Protein AF-A0AAW1BZR6-F1 (afdb_monomer)

InterPro domains:
  IPR002110 Ankyrin repeat [PF00023] (18-42)
  IPR002110 Ankyrin repeat [PS50088] (15-47)
  IPR002153 Transient receptor potential channel, canonical [PTHR10117] (9-296)
  IPR013555 Transient receptor ion channel domain [PF08344] (50-112)
  IPR013555 Transient receptor ion channel domain [SM01420] (50-112)

Organism: Crotalus adamanteus (NCBI:txid8729)

Mean predicted aligned error: 8.82 Å

Nearest PDB structures (foldseek):
  8wpl-assembly1_B  TM=9.596E-01  e=1.315E-26  Homo sapiens
  7dxf-assembly1_A  TM=9.006E-01  e=1.239E-17  Homo sapiens
  7dxg-assembly1_A  TM=8.731E-01  e=5.653E-17  Homo sapiens
  6uza-assembly1_A  TM=8.666E-01  e=3.370E-16  Homo sapiens
  6uz8-assembly1_A  TM=8.892E-01  e=8.603E-16  Homo sapiens

Foldseek 3Di:
DDPVPPPPPDDPDDPLDDQLLVCLLVLPLVSNLVCVVVVDDQDDDDDPPDPDPVLVVVCVVPVVVSVVSNLSSLSSQLRLSNLVNPPPLSLVSLLVSLLVLCVVLVVDVPCNVSSNVSSVSSLVSNQVVLVPDDDLVVNLCQQQDDDPVPPPDDDDPSPSVSLVVCVVSVSPNNCVHPSNVVNVVCQQCVPPVCPVVDDPVVVVVVLVVLLVCLVVLVVCLVVPCPDPSNVVCVHNNSVVSSVVSVVVVLVVLVVVVVVVVVVDDPPDDPDDDDPSRVVNVVVVVVVVVVVVVVVVVVVVVD

Solvent-accessible surface area (backbone atoms only — not comparable to full-atom values): 17322 Å² total; per-residue (Å²): 130,77,86,84,73,81,80,80,78,86,65,95,62,64,92,77,66,45,74,65,39,53,32,21,64,69,49,40,50,70,61,41,50,58,43,46,74,71,71,57,76,84,76,82,76,77,64,93,85,50,83,47,72,69,53,47,54,43,38,72,75,37,48,66,60,47,52,51,44,48,50,50,45,50,50,17,63,47,14,63,46,47,34,68,73,72,43,94,53,46,56,59,52,26,41,53,49,23,41,50,29,51,54,45,26,71,72,43,65,91,52,21,69,62,27,45,50,45,17,48,48,16,46,50,46,42,30,56,60,59,64,70,54,86,46,75,66,58,46,49,49,58,30,41,43,70,68,84,86,67,78,83,72,73,98,63,80,85,69,33,48,38,49,55,50,36,57,74,52,64,39,59,66,45,58,66,30,69,71,52,44,52,53,49,50,46,68,45,44,70,87,45,85,60,57,89,77,51,56,69,67,62,52,52,52,50,51,51,54,52,29,71,45,30,66,60,49,51,51,44,31,74,77,39,51,88,38,75,64,18,53,51,49,70,37,61,54,49,38,49,43,33,54,52,34,54,50,51,51,51,54,50,48,51,54,51,40,56,62,48,55,77,72,47,75,86,86,55,84,83,68,79,81,49,75,56,53,61,65,45,46,61,57,53,54,50,49,52,54,51,51,52,52,50,52,50,50,51,65,75,74,107

Sequence (302 aa):
VPPTLLNTQFSEFTPDITPIILAAHTNNYEIIKLLVQKGVSVPRPHEVRCNCVECVSSSEVDSLRHSRSRLNIYKALASPSLIALSSEDPFLTAFQLSWELQELSKVENEFKSEYEELSYQCKQFAKDLLDQTRSSRELEIILNYRDDNNLIEDQSGNDLAKLKLAIKYHQKEFVAQPNCQQLLASRWYDEFPGWRRRHWAVKMLTCIIVGFLFPVFSVCYLIAPKSPLGLFIRKPFIKFICHTASYLTFLFLLLLASQHIDRSDLNMQGPPPTIVEWMILPWILGKCISTVKQIYLIYVFL

Radius of gyration: 29.08 Å; Cα contacts (8 Å, |Δi|>4): 222; chains: 1; bounding box: 75×50×92 Å

pLDDT: mean 86.79, std 12.56, range [41.28, 97.88]

Structure (mmCIF, N/CA/C/O backbone):
data_AF-A0AAW1BZR6-F1
#
_entry.id   AF-A0AAW1BZR6-F1
#
loop_
_atom_site.group_PDB
_atom_site.id
_atom_site.type_symbol
_atom_site.label_atom_id
_atom_site.label_alt_id
_atom_site.label_comp_id
_atom_site.label_asym_id
_atom_site.label_entity_id
_atom_site.label_seq_id
_atom_site.pdbx_PDB_ins_code
_atom_site.Cartn_x
_atom_site.Cartn_y
_atom_site.Cartn_z
_atom_site.occupancy
_atom_site.B_iso_or_equiv
_atom_site.auth_seq_id
_atom_site.auth_comp_id
_atom_site.auth_asym_id
_atom_site.auth_atom_id
_atom_site.pdbx_PDB_model_num
ATOM 1 N N . VAL A 1 1 ? -23.223 2.660 59.505 1.00 44.06 1 VAL A N 1
ATOM 2 C CA . VAL A 1 1 ? -23.788 1.959 58.327 1.00 44.06 1 VAL A CA 1
ATOM 3 C C . VAL A 1 1 ? -23.600 0.467 58.557 1.00 44.06 1 VAL A C 1
ATOM 5 O O . VAL A 1 1 ? -22.489 0.108 58.936 1.00 44.06 1 VAL A O 1
ATOM 8 N N . PRO A 1 2 ? -24.638 -0.384 58.460 1.00 41.28 2 PRO A N 1
ATOM 9 C CA . PRO A 1 2 ? -24.487 -1.813 58.724 1.00 41.28 2 PRO A CA 1
ATOM 10 C C . PRO A 1 2 ? -23.560 -2.458 57.675 1.00 41.28 2 PRO A C 1
ATOM 12 O O . PRO A 1 2 ? -23.585 -2.039 56.516 1.00 41.28 2 PRO A O 1
ATOM 15 N N . PRO A 1 3 ? -22.775 -3.487 58.037 1.00 47.91 3 PRO A N 1
ATOM 16 C CA . PRO A 1 3 ? -21.753 -4.084 57.172 1.00 47.91 3 PRO A CA 1
ATOM 17 C C . PRO A 1 3 ? -22.315 -5.004 56.069 1.00 47.91 3 PRO A C 1
ATOM 19 O O . PRO A 1 3 ? -21.560 -5.679 55.380 1.00 47.91 3 PRO A O 1
ATOM 22 N N . THR A 1 4 ? -23.634 -5.031 55.868 1.00 45.69 4 THR A N 1
ATOM 23 C CA . THR A 1 4 ? -24.324 -5.917 54.916 1.00 45.69 4 THR A CA 1
ATOM 24 C C . THR A 1 4 ? -24.539 -5.316 53.521 1.00 45.69 4 THR A C 1
ATOM 26 O O . THR A 1 4 ? -25.059 -6.005 52.652 1.00 45.69 4 THR A O 1
ATOM 29 N N . LEU A 1 5 ? -24.111 -4.070 53.270 1.00 48.12 5 LEU A N 1
ATOM 30 C CA . LEU A 1 5 ? -24.197 -3.412 51.950 1.00 48.12 5 LEU A CA 1
ATOM 31 C C . LEU A 1 5 ? -22.849 -3.283 51.214 1.00 48.12 5 LEU A C 1
ATOM 33 O O . LEU A 1 5 ? -22.796 -2.725 50.124 1.00 48.12 5 LEU A O 1
ATOM 37 N N . LEU A 1 6 ? -21.757 -3.804 51.780 1.00 46.34 6 LEU A N 1
ATOM 38 C CA . LEU A 1 6 ? -20.413 -3.712 51.189 1.00 46.34 6 LEU A CA 1
ATOM 39 C C . LEU A 1 6 ? -20.096 -4.812 50.158 1.00 46.34 6 LEU A C 1
ATOM 41 O O . LEU A 1 6 ? -19.014 -4.798 49.588 1.00 46.34 6 LEU A O 1
ATOM 45 N N . ASN A 1 7 ? -21.025 -5.738 49.886 1.00 46.88 7 ASN A N 1
ATOM 46 C CA . ASN A 1 7 ? -20.781 -6.922 49.046 1.00 46.88 7 ASN A CA 1
ATOM 47 C C . ASN A 1 7 ? -21.535 -6.950 47.701 1.00 46.88 7 ASN A C 1
ATOM 49 O O . ASN A 1 7 ? -21.624 -8.001 47.077 1.00 46.88 7 ASN A O 1
ATOM 53 N N . THR A 1 8 ? -22.074 -5.825 47.220 1.00 51.38 8 THR A N 1
ATOM 54 C CA . THR A 1 8 ? -22.949 -5.805 46.022 1.00 51.38 8 THR A CA 1
ATOM 55 C C . THR A 1 8 ? -22.451 -4.968 44.840 1.00 51.38 8 THR A C 1
ATOM 57 O O . THR A 1 8 ? -23.212 -4.752 43.903 1.00 51.38 8 THR A O 1
ATOM 60 N N . GLN A 1 9 ? -21.198 -4.500 44.833 1.00 60.16 9 GLN A N 1
ATOM 61 C CA . GLN A 1 9 ? -20.641 -3.734 43.699 1.00 60.16 9 GLN A CA 1
ATOM 62 C C . GLN A 1 9 ? -19.230 -4.179 43.281 1.00 60.16 9 GLN A C 1
ATOM 64 O O . GLN A 1 9 ? -18.437 -3.378 42.797 1.00 60.16 9 GLN A O 1
ATOM 69 N N . PHE A 1 10 ? -18.904 -5.463 43.434 1.00 60.66 10 PHE A N 1
ATOM 70 C CA . PHE A 1 10 ? -17.704 -6.028 42.815 1.00 60.66 10 PHE A CA 1
ATOM 71 C C . PHE A 1 10 ? -18.067 -6.555 41.425 1.00 60.66 10 PHE A C 1
ATOM 73 O O . PHE A 1 10 ? -18.523 -7.684 41.275 1.00 60.66 10 PHE A O 1
ATOM 80 N N . SER A 1 11 ? -17.918 -5.699 40.414 1.00 76.06 11 SER A N 1
ATOM 81 C CA . SER A 1 11 ? -17.898 -6.129 39.014 1.00 76.06 11 SER A CA 1
ATOM 82 C C . SER A 1 11 ? -16.487 -6.593 38.666 1.00 76.06 11 SER A C 1
ATOM 84 O O . SER A 1 11 ? -15.521 -5.896 38.969 1.00 76.06 11 SER A O 1
ATOM 86 N N . GLU A 1 12 ? -16.367 -7.752 38.019 1.00 83.00 12 GLU A N 1
ATOM 87 C CA . GLU A 1 12 ? -15.091 -8.239 37.474 1.00 83.00 12 GLU A CA 1
ATOM 88 C C . GLU A 1 12 ? -14.619 -7.377 36.289 1.00 83.00 12 GLU A C 1
ATOM 90 O O . GLU A 1 12 ? -13.422 -7.230 36.051 1.00 83.00 12 GLU A O 1
ATOM 95 N N . PHE A 1 13 ? -15.561 -6.746 35.579 1.00 84.06 13 PHE A N 1
ATOM 96 C CA . PHE A 1 13 ? -15.287 -5.846 34.461 1.00 84.06 13 PHE A CA 1
ATOM 97 C C . PHE A 1 13 ? -15.272 -4.384 34.892 1.00 84.06 13 PHE A C 1
ATOM 99 O O . PHE A 1 13 ? -16.033 -3.965 35.773 1.00 84.06 13 PHE A O 1
ATOM 106 N N . THR A 1 14 ? -14.441 -3.592 34.216 1.00 84.19 14 THR A N 1
ATOM 107 C CA . THR A 1 14 ? -14.420 -2.143 34.395 1.00 84.19 14 THR A CA 1
ATOM 108 C C . THR A 1 14 ? -15.741 -1.526 33.909 1.00 84.19 14 THR A C 1
ATOM 110 O O . THR A 1 14 ? -16.364 -2.038 32.975 1.00 84.19 14 THR A O 1
ATOM 113 N N . PRO A 1 15 ? -16.213 -0.437 34.540 1.00 83.38 15 PRO A N 1
ATOM 114 C CA . PRO A 1 15 ? -17.552 0.107 34.289 1.00 83.38 15 PRO A CA 1
ATOM 115 C C . PRO A 1 15 ? -17.743 0.709 32.884 1.00 83.38 15 PRO A C 1
ATOM 117 O O . PRO A 1 15 ? -18.871 0.987 32.493 1.00 83.38 15 PRO A O 1
ATOM 120 N N . ASP A 1 16 ? -16.662 0.928 32.135 1.00 84.06 16 ASP A N 1
ATOM 121 C CA . ASP A 1 16 ? -16.649 1.400 30.744 1.00 84.06 16 ASP A CA 1
ATOM 122 C C . ASP A 1 16 ? -16.922 0.289 29.710 1.00 84.06 16 ASP A C 1
ATOM 124 O O . ASP A 1 16 ? -17.258 0.582 28.560 1.00 84.06 16 ASP A O 1
ATOM 128 N N . ILE A 1 17 ? -16.812 -0.988 30.095 1.00 90.44 17 ILE A N 1
ATOM 129 C CA . ILE A 1 17 ? -17.006 -2.112 29.174 1.00 90.44 17 ILE A CA 1
ATOM 130 C C . ILE A 1 17 ? -18.502 -2.375 28.981 1.00 90.44 17 ILE A C 1
ATOM 132 O O . ILE A 1 17 ? -19.197 -2.893 29.854 1.00 90.44 17 ILE A O 1
ATOM 136 N N . THR A 1 18 ? -18.996 -2.067 27.783 1.00 92.44 18 THR A N 1
ATOM 137 C CA . THR A 1 18 ? -20.351 -2.435 27.353 1.00 92.44 18 THR A CA 1
ATOM 138 C C . THR A 1 18 ? -20.393 -3.868 26.795 1.00 92.44 18 THR A C 1
ATOM 140 O O . THR A 1 18 ? -19.361 -4.395 26.365 1.00 92.44 18 THR A O 1
ATOM 143 N N . PRO A 1 19 ? -21.575 -4.516 26.719 1.00 93.25 19 PRO A N 1
ATOM 144 C CA . PRO A 1 19 ? -21.690 -5.883 26.199 1.00 93.25 19 PRO A CA 1
ATOM 145 C C . PRO A 1 19 ? -21.132 -6.063 24.780 1.00 93.25 19 PRO A C 1
ATOM 147 O O . PRO A 1 19 ? -20.528 -7.092 24.482 1.00 93.25 19 PRO A O 1
ATOM 150 N N . ILE A 1 20 ? -21.291 -5.057 23.910 1.00 94.69 20 ILE A N 1
ATOM 151 C CA . ILE A 1 20 ? -20.746 -5.090 22.545 1.00 94.69 20 ILE A CA 1
ATOM 152 C C . ILE A 1 20 ? -19.217 -4.972 22.530 1.00 94.69 20 ILE A C 1
ATOM 154 O O . ILE A 1 20 ? -18.571 -5.662 21.745 1.00 94.69 20 ILE A O 1
ATOM 158 N N . ILE A 1 21 ? -18.634 -4.162 23.424 1.00 95.19 21 ILE A N 1
ATOM 159 C CA . ILE A 1 21 ? -17.177 -4.023 23.564 1.00 95.19 21 ILE A CA 1
ATOM 160 C C . ILE A 1 21 ? -16.580 -5.362 23.998 1.00 95.19 21 ILE A C 1
ATOM 162 O O . ILE A 1 21 ? -15.643 -5.847 23.367 1.00 95.19 21 ILE A O 1
ATOM 166 N N . LEU A 1 22 ? -17.169 -6.003 25.011 1.00 94.94 22 LEU A N 1
ATOM 167 C CA . LEU A 1 22 ? -16.691 -7.298 25.493 1.00 94.94 22 LEU A CA 1
ATOM 168 C C . LEU A 1 22 ? -16.831 -8.395 24.426 1.00 94.94 22 LEU A C 1
ATOM 170 O O . LEU A 1 22 ? -15.895 -9.162 24.196 1.00 94.94 22 LEU A O 1
ATOM 174 N N . ALA A 1 23 ? -17.965 -8.442 23.720 1.00 95.44 23 ALA A N 1
ATOM 175 C CA . ALA A 1 23 ? -18.161 -9.376 22.612 1.00 95.44 23 ALA A CA 1
ATOM 176 C C . ALA A 1 23 ? -1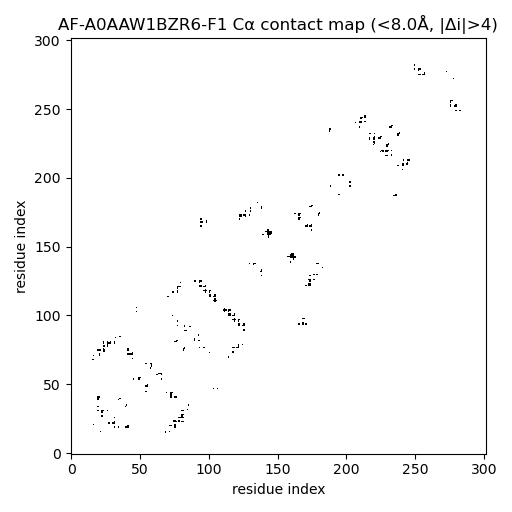7.105 -9.179 21.509 1.00 95.44 23 ALA A C 1
ATOM 178 O O . ALA A 1 23 ? -16.517 -10.153 21.030 1.00 95.44 23 ALA A O 1
ATOM 179 N N . ALA A 1 24 ? -16.806 -7.925 21.160 1.00 95.75 24 ALA A N 1
ATOM 180 C CA . ALA A 1 24 ? -15.774 -7.582 20.189 1.00 95.75 24 ALA A CA 1
ATOM 181 C C . ALA A 1 24 ? -14.363 -7.969 20.663 1.00 95.75 24 ALA A C 1
ATOM 183 O O . ALA A 1 24 ? -13.593 -8.499 19.861 1.00 95.75 24 ALA A O 1
ATOM 184 N N . HIS A 1 25 ? -14.042 -7.798 21.953 1.00 95.81 25 HIS A N 1
ATOM 185 C CA . HIS A 1 25 ? -12.764 -8.238 22.537 1.00 95.81 25 HIS A CA 1
ATOM 186 C C . HIS A 1 25 ? -12.562 -9.751 22.418 1.00 95.81 25 HIS A C 1
ATOM 188 O O . H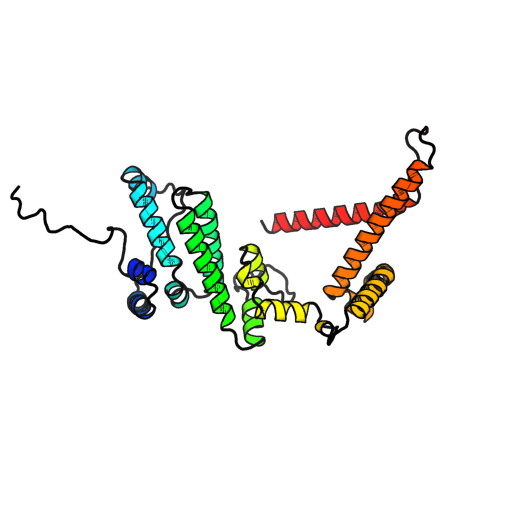IS A 1 25 ? -11.447 -10.193 22.156 1.00 95.81 25 HIS A O 1
ATOM 194 N N . THR A 1 26 ? -13.631 -10.541 22.564 1.00 95.38 26 THR A N 1
ATOM 195 C CA . THR A 1 26 ? -13.585 -12.001 22.343 1.00 95.38 26 THR A CA 1
ATOM 196 C C . THR A 1 26 ? -13.589 -12.402 20.864 1.00 95.38 26 THR A C 1
ATOM 198 O O . THR A 1 26 ? -13.418 -13.579 20.556 1.00 95.38 26 THR A O 1
ATOM 201 N N . ASN A 1 27 ? -13.792 -11.443 19.950 1.00 95.88 27 ASN A N 1
ATOM 202 C CA . ASN A 1 27 ? -13.896 -11.649 18.504 1.00 95.88 27 ASN A CA 1
ATOM 203 C C . ASN A 1 27 ? -14.892 -12.766 18.114 1.00 95.88 27 ASN A C 1
ATOM 205 O O . ASN A 1 27 ? -14.659 -13.518 17.169 1.00 95.88 27 ASN A O 1
ATOM 209 N N . ASN A 1 28 ? -16.006 -12.892 18.849 1.00 95.81 28 ASN A N 1
ATOM 210 C CA . ASN A 1 28 ? -17.029 -13.901 18.577 1.00 95.81 28 ASN A CA 1
ATOM 211 C C . ASN A 1 28 ? -18.104 -13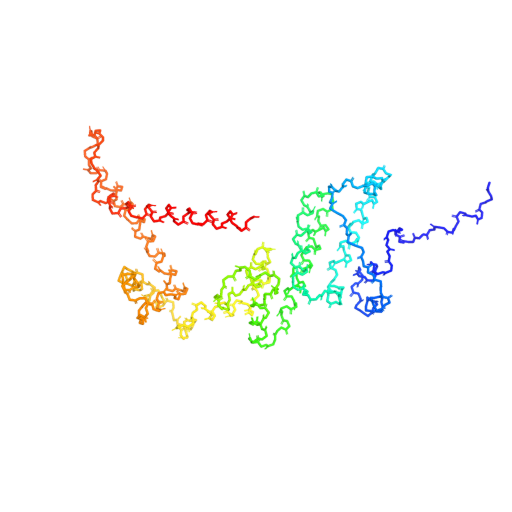.354 17.625 1.00 95.81 28 ASN A C 1
ATOM 213 O O . ASN A 1 28 ? -18.975 -12.575 18.020 1.00 95.81 28 ASN A O 1
ATOM 217 N N . TYR A 1 29 ? -18.058 -13.808 16.374 1.00 94.94 29 TYR A N 1
ATOM 218 C CA . TYR A 1 29 ? -18.951 -13.365 15.305 1.00 94.94 29 TYR A CA 1
ATOM 219 C C . TYR A 1 29 ? -20.446 -13.508 15.636 1.00 94.94 29 TYR A C 1
ATOM 221 O O . TYR A 1 29 ? -21.221 -12.595 15.356 1.00 94.94 29 TYR A O 1
ATOM 229 N N . GLU A 1 30 ? -20.871 -14.618 16.246 1.00 96.25 30 GLU A N 1
ATOM 230 C CA . GLU A 1 30 ? -22.295 -14.884 16.499 1.00 96.25 30 GLU A CA 1
ATOM 231 C C . GLU A 1 30 ? -22.879 -13.920 17.535 1.00 96.25 30 GLU A C 1
ATOM 233 O O . GLU A 1 30 ? -23.953 -13.350 17.328 1.00 96.25 30 GLU A O 1
ATOM 238 N N . ILE A 1 31 ? -22.138 -13.683 18.620 1.00 96.00 31 ILE A N 1
ATOM 239 C CA . ILE A 1 31 ? -22.553 -12.767 19.689 1.00 96.00 31 ILE A CA 1
ATOM 240 C C . ILE A 1 31 ? -22.601 -11.333 19.157 1.00 96.00 31 ILE A C 1
ATOM 242 O O . ILE A 1 31 ? -23.588 -10.626 19.372 1.00 96.00 31 ILE A O 1
ATOM 246 N N . ILE A 1 32 ? -21.566 -10.914 18.422 1.00 95.38 32 ILE A N 1
ATOM 247 C CA . ILE A 1 32 ? -21.510 -9.576 17.823 1.00 95.38 32 ILE A CA 1
ATOM 248 C C . ILE A 1 32 ? -22.693 -9.384 16.870 1.00 95.38 32 ILE A C 1
ATOM 250 O O . ILE A 1 32 ? -23.394 -8.379 16.962 1.00 95.38 32 ILE A O 1
ATOM 254 N N . LYS A 1 33 ? -22.982 -10.369 16.011 1.00 95.19 33 LYS A N 1
ATOM 255 C CA . LYS A 1 33 ? -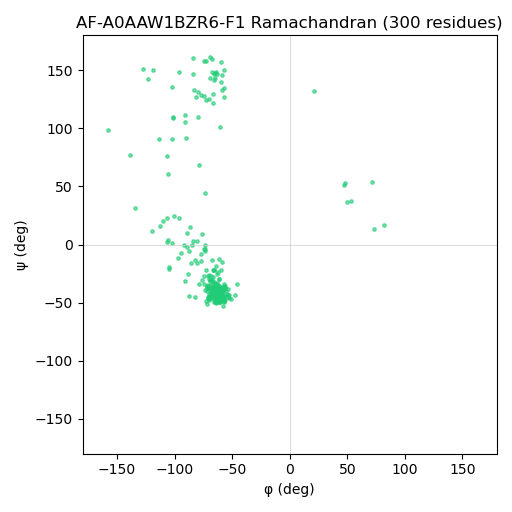24.113 -10.315 15.078 1.00 95.19 33 LYS A CA 1
ATOM 256 C C . LYS A 1 33 ? -25.450 -10.140 15.799 1.00 95.19 33 LYS A C 1
ATOM 258 O O . LYS A 1 33 ? -26.246 -9.300 15.383 1.00 95.19 33 LYS A O 1
ATOM 263 N N . LEU A 1 34 ? -25.690 -10.885 16.881 1.00 95.88 34 LEU A N 1
ATOM 264 C CA . LEU A 1 34 ? -26.914 -10.756 17.679 1.00 95.88 34 LEU A CA 1
ATOM 265 C C . LEU A 1 34 ? -27.059 -9.355 18.289 1.00 95.88 34 LEU A C 1
ATOM 267 O O . LEU A 1 34 ? -28.146 -8.780 18.250 1.00 95.88 34 LEU A O 1
ATOM 271 N N . LEU A 1 35 ? -25.974 -8.791 18.826 1.00 95.00 35 LEU A N 1
ATOM 272 C CA . LEU A 1 35 ? -25.983 -7.461 19.443 1.00 95.00 35 LEU A CA 1
ATOM 273 C C . LEU A 1 35 ? -26.158 -6.338 18.411 1.00 95.00 35 LEU A C 1
ATOM 275 O O . LEU A 1 35 ? -26.963 -5.430 18.624 1.00 95.00 35 LEU A O 1
ATOM 279 N N . VAL A 1 36 ? -25.472 -6.426 17.269 1.00 93.25 36 VAL A N 1
ATOM 280 C CA . VAL A 1 36 ? -25.592 -5.452 16.172 1.00 93.25 36 VAL A CA 1
ATOM 281 C C . VAL A 1 36 ? -27.010 -5.461 15.589 1.00 93.25 36 VAL A C 1
ATOM 283 O O . VAL A 1 36 ? -27.584 -4.402 15.353 1.00 93.25 36 VAL A O 1
ATOM 286 N N . GLN A 1 37 ? -27.644 -6.633 15.454 1.00 93.25 37 GLN A N 1
ATOM 287 C CA . GLN A 1 37 ? -29.047 -6.744 15.020 1.00 93.25 37 GLN A CA 1
ATOM 288 C C . GLN A 1 37 ? -30.046 -6.084 15.983 1.00 93.25 37 GLN A C 1
ATOM 290 O O . GLN A 1 37 ? -31.147 -5.720 15.571 1.00 93.25 37 GLN A O 1
ATOM 295 N N . LYS A 1 38 ? -29.684 -5.921 17.260 1.00 93.75 38 LYS A N 1
ATOM 296 C CA . LYS A 1 38 ? -30.481 -5.179 18.248 1.00 93.75 38 LYS A CA 1
ATOM 297 C C . LYS A 1 38 ? -30.241 -3.665 18.202 1.00 93.75 38 LYS A C 1
ATOM 299 O O . LYS A 1 38 ? -30.829 -2.951 19.007 1.00 93.75 38 LYS A O 1
ATOM 304 N N . GLY A 1 39 ? -29.417 -3.178 17.272 1.00 90.56 39 GLY A N 1
ATOM 305 C CA . GLY A 1 39 ? -29.116 -1.756 17.097 1.00 90.56 39 GLY A CA 1
ATOM 306 C C . GLY A 1 39 ? -28.048 -1.222 18.052 1.00 90.56 39 GLY A C 1
ATOM 307 O O . GLY A 1 39 ? -27.946 -0.012 18.226 1.00 90.56 39 GLY A O 1
ATOM 308 N N . VAL A 1 40 ? -27.265 -2.098 18.692 1.00 91.75 40 VAL A N 1
ATOM 309 C CA . VAL A 1 40 ? -26.171 -1.675 19.576 1.00 91.75 40 VAL A CA 1
ATOM 310 C C . VAL A 1 40 ? -24.941 -1.327 18.738 1.00 91.75 40 VAL A C 1
ATOM 312 O O . VAL A 1 40 ? -24.472 -2.147 17.949 1.00 91.75 40 VAL A O 1
ATOM 315 N N . SER A 1 41 ? -24.388 -0.133 18.945 1.00 88.31 41 SER A N 1
ATOM 316 C CA . SER A 1 41 ? -23.170 0.350 18.288 1.00 88.31 41 SER A CA 1
ATOM 317 C C . SER A 1 41 ? -22.067 0.656 19.299 1.00 88.31 41 SER A C 1
ATOM 319 O O . SER A 1 41 ? -22.342 1.065 20.426 1.00 88.31 41 SER A O 1
ATOM 321 N N . VAL A 1 42 ? -20.810 0.510 18.879 1.00 90.69 42 VAL A N 1
ATOM 322 C CA . VAL A 1 42 ? -19.653 0.969 19.661 1.00 90.69 42 VAL A CA 1
ATOM 323 C C . VAL A 1 42 ? -19.498 2.486 19.463 1.00 90.69 42 VAL A C 1
ATOM 325 O O . VAL A 1 42 ? -19.535 2.939 18.316 1.00 90.69 42 VAL A O 1
ATOM 328 N N . PRO A 1 43 ? -19.346 3.287 20.535 1.00 89.25 43 PRO A N 1
ATOM 329 C CA . PRO A 1 43 ? -19.111 4.722 20.402 1.00 89.25 43 PRO A CA 1
ATOM 330 C C . PRO A 1 43 ? -17.767 4.985 19.716 1.00 89.25 43 PRO A C 1
ATOM 332 O O . PRO A 1 43 ? -16.793 4.271 19.957 1.00 89.25 43 PRO A O 1
ATOM 335 N N . ARG A 1 44 ? -17.691 6.023 18.875 1.00 88.31 44 ARG A N 1
ATOM 336 C CA . ARG A 1 44 ? -16.402 6.465 18.332 1.00 88.31 44 ARG A CA 1
ATOM 337 C C . ARG A 1 44 ? -15.645 7.259 19.401 1.00 88.31 44 ARG A C 1
ATOM 339 O O . ARG A 1 44 ? -16.228 8.185 19.966 1.00 88.31 44 ARG A O 1
ATOM 346 N N . PRO A 1 45 ? -14.381 6.916 19.688 1.00 89.69 45 PRO A N 1
ATOM 347 C CA . PRO A 1 45 ? -13.583 7.659 20.649 1.00 89.69 45 PRO A CA 1
ATOM 348 C C . PRO A 1 45 ? -13.277 9.061 20.110 1.00 89.69 45 PRO A C 1
ATOM 350 O O . PRO A 1 45 ? -13.145 9.265 18.905 1.00 89.69 45 PRO A O 1
ATOM 353 N N . HIS A 1 46 ? -13.165 10.034 21.010 1.00 88.19 46 HIS A N 1
ATOM 354 C CA . HIS A 1 46 ? -12.673 11.363 20.655 1.00 88.19 46 HIS A CA 1
ATOM 355 C C . HIS A 1 46 ? -11.152 11.340 20.446 1.00 88.19 46 HIS A C 1
ATOM 357 O O . HIS A 1 46 ? -10.445 10.482 20.987 1.00 88.19 46 HIS A O 1
ATOM 363 N N . GLU A 1 47 ? -10.640 12.324 19.703 1.00 84.69 47 GLU A N 1
ATOM 364 C CA . GLU A 1 47 ? -9.201 12.543 19.553 1.00 84.69 47 GLU A CA 1
ATOM 365 C C . GLU A 1 47 ? -8.520 12.743 20.916 1.00 84.69 47 GLU A C 1
ATOM 367 O O . GLU A 1 47 ? -9.101 13.308 21.843 1.00 84.69 47 GLU A O 1
ATOM 372 N N . VAL A 1 48 ? -7.247 12.349 21.034 1.00 82.62 48 VAL A N 1
ATOM 373 C CA . VAL A 1 48 ? -6.487 12.470 22.296 1.00 82.62 48 VAL A CA 1
ATOM 374 C C . VAL A 1 48 ? -6.438 13.900 22.819 1.00 82.62 48 VAL A C 1
ATOM 376 O O . VAL A 1 48 ? -6.447 14.119 24.025 1.00 82.62 48 VAL A O 1
ATOM 379 N N . ARG A 1 49 ? -6.393 14.879 21.911 1.00 83.69 49 ARG A N 1
ATOM 380 C CA . ARG A 1 49 ? -6.300 16.311 22.228 1.00 83.69 49 ARG A CA 1
ATOM 381 C C . ARG A 1 49 ? -7.667 17.006 22.225 1.00 83.69 49 ARG A C 1
ATOM 383 O O . ARG A 1 49 ? -7.742 18.213 22.008 1.00 83.69 49 ARG A O 1
ATOM 390 N N . CYS A 1 50 ? -8.750 16.253 22.410 1.00 88.56 50 CYS A N 1
ATOM 391 C CA . CYS A 1 50 ? -10.091 16.815 22.459 1.00 88.56 50 CYS A CA 1
ATOM 392 C C . CYS A 1 50 ? -10.296 17.641 23.739 1.00 88.56 50 CYS A C 1
ATOM 394 O O . CYS A 1 50 ? -10.157 17.132 24.848 1.00 88.56 50 CYS A O 1
ATOM 396 N N . ASN A 1 51 ? -10.705 18.901 23.575 1.00 88.50 51 ASN A N 1
ATOM 397 C CA . ASN A 1 51 ? -10.962 19.837 24.676 1.00 88.50 51 ASN A CA 1
ATOM 398 C C . ASN A 1 51 ? -12.461 19.976 25.006 1.00 88.50 51 ASN A C 1
ATOM 400 O O . ASN A 1 51 ? -12.896 21.022 25.488 1.00 88.50 51 ASN A O 1
ATOM 404 N N . CYS A 1 52 ? -13.287 18.971 24.695 1.00 91.62 52 CYS A N 1
ATOM 405 C CA . CYS A 1 52 ? -14.707 19.026 25.042 1.00 91.62 52 CYS A CA 1
ATOM 406 C C . CYS A 1 52 ? -14.919 18.839 26.554 1.00 91.62 52 CYS A C 1
ATOM 408 O O . CYS A 1 52 ? -14.091 18.249 27.249 1.00 91.62 52 CYS A O 1
ATOM 410 N N . VAL A 1 53 ? -16.063 19.312 27.059 1.00 91.38 53 VAL A N 1
ATOM 411 C CA . VAL A 1 53 ? -16.385 19.286 28.497 1.00 91.38 53 VAL A CA 1
ATOM 412 C C . VAL A 1 53 ? -16.339 17.863 29.069 1.00 91.38 53 VAL A C 1
ATOM 414 O O . VAL A 1 53 ? -15.849 17.666 30.177 1.00 91.38 53 VAL A O 1
ATOM 417 N N . GLU A 1 54 ? -16.788 16.860 28.314 1.00 87.12 54 GLU A N 1
ATOM 418 C CA . GLU A 1 54 ? -16.792 15.454 28.743 1.00 87.12 54 GLU A CA 1
ATOM 419 C C . GLU A 1 54 ? -15.376 14.855 28.842 1.00 87.12 54 GLU A C 1
ATOM 421 O O . GLU A 1 54 ? -15.047 14.196 29.829 1.00 87.12 54 GLU A O 1
ATOM 426 N N . CYS A 1 55 ? -14.500 15.120 27.866 1.00 88.00 55 CYS A N 1
ATOM 427 C CA . CYS A 1 55 ? -13.115 14.636 27.884 1.00 88.00 55 CYS A CA 1
ATOM 428 C C . CYS A 1 55 ? -12.290 15.304 28.987 1.00 88.00 55 CYS A C 1
ATOM 430 O O . CYS A 1 55 ? -11.572 14.618 29.712 1.00 88.00 55 CYS A O 1
ATOM 432 N N . VAL A 1 56 ? -12.427 16.624 29.151 1.00 89.81 56 VAL A N 1
ATOM 433 C CA . VAL A 1 56 ? -11.694 17.370 30.185 1.00 89.81 56 VAL A CA 1
ATOM 434 C C . VAL A 1 56 ? -12.149 16.930 31.575 1.00 89.81 56 VAL A C 1
ATOM 436 O O . VAL A 1 56 ? -11.318 16.544 32.390 1.00 89.81 56 VAL A O 1
ATOM 439 N N . SER A 1 57 ? -13.463 16.878 31.822 1.00 88.19 57 SER A N 1
ATOM 440 C CA . SER A 1 57 ? -13.988 16.449 33.127 1.00 88.19 57 SER A CA 1
ATOM 441 C C . SER A 1 57 ? -13.625 15.001 33.469 1.00 88.19 57 SER A C 1
ATOM 443 O O . SER A 1 57 ? -13.207 14.728 34.591 1.00 88.19 57 SER A O 1
ATOM 445 N N . SER A 1 58 ? -13.724 14.065 32.519 1.00 84.50 58 SER A N 1
ATOM 446 C CA . SER A 1 58 ? -13.347 12.667 32.777 1.00 84.50 58 SER A CA 1
ATOM 447 C C . SER A 1 58 ? -11.844 12.491 33.008 1.00 84.50 58 SER A C 1
ATOM 449 O O . SER A 1 58 ? -11.464 11.716 33.885 1.00 84.50 58 SER A O 1
ATOM 451 N N . SER A 1 59 ? -10.997 13.234 32.289 1.00 86.56 59 SER A N 1
ATOM 452 C CA . SER A 1 59 ? -9.546 13.212 32.495 1.00 86.56 59 SER A CA 1
ATOM 453 C C . SER A 1 59 ? -9.113 13.879 33.805 1.00 86.56 59 SER A C 1
ATOM 455 O O . SER A 1 59 ? -8.132 13.434 34.398 1.00 86.56 59 SER A O 1
ATOM 457 N N . GLU A 1 60 ? -9.794 14.938 34.253 1.00 86.94 60 GLU A N 1
ATOM 458 C CA . GLU A 1 60 ? -9.520 15.594 35.542 1.00 86.94 60 GLU A CA 1
ATOM 459 C C . GLU A 1 60 ? -9.913 14.711 36.729 1.00 86.94 60 GLU A C 1
ATOM 461 O O . GLU A 1 60 ? -9.225 14.704 37.749 1.00 86.94 60 GLU A O 1
ATOM 466 N N . VAL A 1 61 ? -11.004 13.949 36.592 1.00 86.50 61 VAL A N 1
ATOM 467 C CA . VAL A 1 61 ? -11.442 12.996 37.619 1.00 86.50 61 VAL A CA 1
ATOM 468 C C . VAL A 1 61 ? -10.507 11.787 37.676 1.00 86.50 61 VAL A C 1
ATOM 470 O O . VAL A 1 61 ? -10.062 11.421 38.763 1.00 86.50 61 VAL A O 1
ATOM 473 N N . ASP A 1 62 ? -10.226 11.151 36.532 1.00 87.31 62 ASP A N 1
ATOM 474 C CA . ASP A 1 62 ? -9.320 10.000 36.447 1.00 87.31 62 ASP A CA 1
ATOM 475 C C . ASP A 1 62 ? -8.757 9.820 35.025 1.00 87.31 62 ASP A C 1
ATOM 477 O O . ASP A 1 62 ? -9.372 9.216 34.135 1.00 87.31 62 ASP A O 1
ATOM 481 N N . SER A 1 63 ? -7.536 10.315 34.824 1.00 87.12 63 SER A N 1
ATOM 482 C CA . SER A 1 63 ? -6.828 10.249 33.544 1.00 87.12 63 SER A CA 1
ATOM 483 C C . SER A 1 63 ? -6.496 8.819 33.101 1.00 87.12 63 SER A C 1
ATOM 485 O O . SER A 1 63 ? -6.535 8.520 31.901 1.00 87.12 63 SER A O 1
ATOM 487 N N . LEU A 1 64 ? -6.213 7.909 34.040 1.00 87.25 64 LEU A N 1
ATOM 488 C CA . LEU A 1 64 ? -5.893 6.515 33.729 1.00 87.25 64 LEU A CA 1
ATOM 489 C C . LEU A 1 64 ? -7.137 5.773 33.249 1.00 87.25 64 LEU A C 1
ATOM 491 O O . LEU A 1 64 ? -7.081 5.077 32.232 1.00 87.25 64 LEU A O 1
ATOM 495 N N . ARG A 1 65 ? -8.276 5.953 33.929 1.00 87.62 65 ARG A N 1
ATOM 496 C CA . ARG A 1 65 ? -9.554 5.370 33.490 1.00 87.62 65 ARG A CA 1
ATOM 497 C C . ARG A 1 65 ? -9.999 5.925 32.146 1.00 87.62 65 ARG A C 1
ATOM 499 O O . ARG A 1 65 ? -10.462 5.145 31.316 1.00 87.62 65 ARG A O 1
ATOM 506 N N . HIS A 1 66 ? -9.832 7.227 31.907 1.00 89.06 66 HIS A N 1
ATOM 507 C CA . HIS A 1 66 ? -10.141 7.828 30.608 1.00 89.06 66 HIS A CA 1
ATOM 508 C C . HIS A 1 66 ? -9.308 7.188 29.482 1.00 89.06 66 HIS A C 1
ATOM 510 O O . HIS A 1 66 ? -9.856 6.752 28.467 1.00 89.06 66 HIS A O 1
ATOM 516 N N . SER A 1 67 ? -7.999 7.038 29.698 1.00 90.06 67 SER A N 1
ATOM 517 C CA . SER A 1 67 ? -7.085 6.433 28.718 1.00 90.06 67 SER A CA 1
ATOM 518 C C . SER A 1 67 ? -7.376 4.941 28.494 1.00 90.06 67 SER A C 1
ATOM 520 O O . SER A 1 67 ? -7.430 4.479 27.353 1.00 90.06 67 SER A O 1
ATOM 522 N N . ARG A 1 68 ? -7.659 4.182 29.564 1.00 91.00 68 ARG A N 1
ATOM 523 C CA . ARG A 1 68 ? -8.010 2.753 29.475 1.00 91.00 68 ARG A CA 1
ATOM 524 C C . ARG A 1 68 ? -9.343 2.523 28.761 1.00 91.00 68 ARG A C 1
ATOM 526 O O . ARG A 1 68 ? -9.441 1.594 27.963 1.00 91.00 68 ARG A O 1
ATOM 533 N N . SER A 1 69 ? -10.332 3.383 29.004 1.00 91.81 69 SER A N 1
ATOM 534 C CA . SER A 1 69 ? -11.622 3.356 28.306 1.00 91.81 69 SER A CA 1
ATOM 535 C C . SER A 1 69 ? -11.447 3.568 26.800 1.00 91.81 69 SER A C 1
ATOM 537 O O . SER A 1 69 ? -11.937 2.769 25.998 1.00 91.81 69 SER A O 1
ATOM 539 N N . ARG A 1 70 ? -10.653 4.571 26.396 1.00 93.25 70 ARG A N 1
ATOM 540 C CA . ARG A 1 70 ? -10.317 4.807 24.982 1.00 93.25 70 ARG A CA 1
ATOM 541 C C . ARG A 1 70 ? -9.665 3.583 24.339 1.00 93.25 70 ARG A C 1
ATOM 543 O O . ARG A 1 70 ? -10.106 3.147 23.275 1.00 93.25 70 ARG A O 1
ATOM 550 N N . LEU A 1 71 ? -8.666 2.994 24.993 1.00 93.88 71 LEU A N 1
ATOM 551 C CA . LEU A 1 71 ? -8.021 1.776 24.505 1.00 93.88 71 LEU A CA 1
ATOM 552 C C . LEU A 1 71 ? -9.017 0.611 24.368 1.00 93.88 71 LEU A C 1
ATOM 554 O O . LEU A 1 71 ? -9.003 -0.090 23.356 1.00 93.88 71 LEU A O 1
ATOM 558 N N . ASN A 1 72 ? -9.898 0.406 25.351 1.00 94.88 72 ASN A N 1
ATOM 559 C CA . ASN A 1 72 ? -10.921 -0.642 25.305 1.00 94.88 72 ASN A CA 1
ATOM 560 C C . ASN A 1 72 ? -11.868 -0.464 24.108 1.00 94.88 72 ASN A C 1
ATOM 562 O O . ASN A 1 72 ? -12.216 -1.450 23.450 1.00 94.88 72 ASN A O 1
ATOM 566 N N . ILE A 1 73 ? -12.248 0.778 23.793 1.00 95.31 73 ILE A N 1
ATOM 567 C CA . ILE A 1 73 ? -13.053 1.105 22.610 1.00 95.31 73 ILE A CA 1
ATOM 568 C C . ILE A 1 73 ? -12.284 0.764 21.330 1.00 95.31 73 ILE A C 1
ATOM 570 O O . ILE A 1 73 ? -12.809 0.049 20.477 1.00 95.31 73 ILE A O 1
ATOM 574 N N . TYR A 1 74 ? -11.027 1.197 21.206 1.00 96.25 74 TYR A N 1
ATOM 575 C CA . TYR A 1 74 ? -10.201 0.882 20.036 1.00 96.25 74 TYR A CA 1
ATOM 576 C C . TYR A 1 74 ? -9.979 -0.618 19.851 1.00 96.25 74 TYR A C 1
ATOM 578 O O . TYR A 1 74 ? -10.070 -1.120 18.733 1.00 96.25 74 TYR A O 1
ATOM 586 N N . LYS A 1 75 ? -9.767 -1.354 20.943 1.00 96.31 75 LYS A N 1
ATOM 587 C CA . LYS A 1 75 ? -9.654 -2.814 20.924 1.00 96.31 75 LYS A CA 1
ATOM 588 C C . LYS A 1 75 ? -10.931 -3.487 20.419 1.00 96.31 75 LYS A C 1
ATOM 590 O O . LYS A 1 75 ? -10.855 -4.492 19.718 1.00 96.31 75 LYS A O 1
ATOM 595 N N . ALA A 1 76 ? -12.102 -2.937 20.741 1.00 96.31 76 ALA A N 1
ATOM 596 C CA . ALA A 1 76 ? -13.364 -3.417 20.187 1.00 96.31 76 ALA A CA 1
ATOM 597 C C . ALA A 1 76 ? -13.495 -3.083 18.693 1.00 96.31 76 ALA A C 1
ATOM 599 O O . ALA A 1 76 ? -13.828 -3.966 17.905 1.00 96.31 76 ALA A O 1
ATOM 600 N N . LEU A 1 77 ? -13.192 -1.844 18.291 1.00 96.44 77 LEU A N 1
ATOM 601 C CA . LEU A 1 77 ? -13.267 -1.399 16.893 1.00 96.44 77 LEU A CA 1
ATOM 602 C C . LEU A 1 77 ? -12.297 -2.154 15.972 1.00 96.44 77 LEU A C 1
ATOM 604 O O . LEU A 1 77 ? -12.643 -2.431 14.828 1.00 96.44 77 LEU A O 1
ATOM 608 N N . ALA A 1 78 ? -11.120 -2.531 16.475 1.00 97.00 78 ALA A N 1
ATOM 609 C CA . ALA A 1 78 ? -10.107 -3.299 15.746 1.00 97.00 78 ALA A CA 1
ATOM 610 C C . ALA A 1 78 ? -10.464 -4.786 15.560 1.00 97.00 78 ALA A C 1
ATOM 612 O O . ALA A 1 78 ? -9.742 -5.518 14.882 1.00 97.00 78 ALA A O 1
ATOM 613 N N . SER A 1 79 ? -11.570 -5.248 16.152 1.00 96.81 79 SER A N 1
ATOM 614 C CA . SER A 1 79 ? -12.010 -6.638 16.064 1.00 96.81 79 SER A CA 1
ATOM 615 C C . SER A 1 79 ? -12.424 -7.010 14.628 1.00 96.81 79 SER A C 1
ATOM 617 O O . SER A 1 79 ? -13.367 -6.415 14.096 1.00 96.81 79 SER A O 1
ATOM 619 N N . PRO A 1 80 ? -11.798 -8.030 14.003 1.00 97.25 80 PRO A N 1
ATOM 620 C CA . PRO A 1 80 ? -12.110 -8.462 12.638 1.00 97.25 80 PRO A CA 1
ATOM 621 C C . PRO A 1 80 ? -13.593 -8.762 12.405 1.00 97.25 80 PRO A C 1
ATOM 623 O O . PRO A 1 80 ? -14.168 -8.343 11.400 1.00 97.25 80 PRO A O 1
ATOM 626 N N . SER A 1 81 ? -14.232 -9.459 13.351 1.00 96.19 81 SER A N 1
ATOM 627 C CA . SER A 1 81 ? -15.648 -9.823 13.242 1.00 96.19 81 SER A CA 1
ATOM 628 C C . SER A 1 81 ? -16.560 -8.600 13.290 1.00 96.19 81 SER A C 1
ATOM 630 O O . SER A 1 81 ? -17.571 -8.565 12.590 1.00 96.19 81 SER A O 1
ATOM 632 N N . LEU A 1 82 ? -16.208 -7.590 14.095 1.00 95.88 82 LEU A N 1
ATOM 633 C CA . LEU A 1 82 ? -16.980 -6.354 14.176 1.00 95.88 82 LEU A CA 1
ATOM 634 C C . LEU A 1 82 ? -16.841 -5.539 12.888 1.00 95.88 82 LEU A C 1
ATOM 636 O O . LEU A 1 82 ? -17.857 -5.098 12.351 1.00 95.88 82 LEU A O 1
ATOM 640 N N . ILE A 1 83 ? -15.619 -5.380 12.368 1.00 96.25 83 ILE A N 1
ATOM 641 C CA . ILE A 1 83 ? -15.371 -4.677 11.098 1.00 96.25 83 ILE A CA 1
ATOM 642 C C . ILE A 1 83 ? -16.154 -5.354 9.965 1.00 96.25 83 ILE A C 1
ATOM 644 O O . ILE A 1 83 ? -16.882 -4.679 9.241 1.00 96.25 83 ILE A O 1
ATOM 648 N N . ALA A 1 84 ? -16.088 -6.685 9.866 1.00 95.19 84 ALA A N 1
ATOM 649 C CA . ALA A 1 84 ? -16.772 -7.453 8.824 1.00 95.19 84 ALA A CA 1
ATOM 650 C C . ALA A 1 84 ? -18.308 -7.326 8.852 1.00 95.19 84 ALA A C 1
ATOM 652 O O . ALA A 1 84 ? -18.946 -7.448 7.810 1.00 95.19 84 ALA A O 1
ATOM 653 N N . LEU A 1 85 ? -18.908 -7.114 10.029 1.00 94.19 85 LEU A N 1
ATOM 654 C CA . LEU A 1 85 ? -20.363 -7.003 10.194 1.00 94.19 85 LEU A CA 1
ATOM 655 C C . LEU A 1 85 ? -20.894 -5.572 10.081 1.00 94.19 85 LEU A C 1
ATOM 657 O O . LEU A 1 85 ? -22.050 -5.389 9.709 1.00 94.19 85 LEU A O 1
ATOM 661 N N . SER A 1 86 ? -20.095 -4.580 10.477 1.00 91.75 86 SER A N 1
ATOM 662 C CA . SER A 1 86 ? -20.559 -3.197 10.655 1.00 91.75 86 SER A CA 1
ATOM 663 C C . SER A 1 86 ? -20.124 -2.242 9.545 1.00 91.75 86 SER A C 1
ATOM 665 O O . SER A 1 86 ? -20.722 -1.179 9.406 1.00 91.75 86 SER A O 1
ATOM 667 N N . SER A 1 87 ? -19.088 -2.590 8.777 1.00 92.12 87 SER A N 1
ATOM 668 C CA . SER A 1 87 ? -18.467 -1.687 7.802 1.00 92.12 87 SER A CA 1
ATOM 669 C C . SER A 1 87 ? -18.898 -2.011 6.372 1.00 92.12 87 SER A C 1
ATOM 671 O O . SER A 1 87 ? -18.887 -3.171 5.971 1.00 92.12 87 SER A O 1
ATOM 673 N N . GLU A 1 88 ? -19.225 -0.982 5.586 1.00 90.19 88 GLU A N 1
ATOM 674 C CA . GLU A 1 88 ? -19.576 -1.127 4.164 1.00 90.19 88 GLU A CA 1
ATOM 675 C C . GLU A 1 88 ? -18.351 -1.486 3.304 1.00 90.19 88 GLU A C 1
ATOM 677 O O . GLU A 1 88 ? -18.404 -2.418 2.502 1.00 90.19 88 GLU A O 1
ATOM 682 N N . ASP A 1 89 ? -17.224 -0.790 3.509 1.00 92.50 89 ASP A N 1
ATOM 683 C CA . ASP A 1 89 ? -15.921 -1.113 2.912 1.00 92.50 89 ASP A CA 1
ATOM 684 C C . ASP A 1 89 ? -14.922 -1.537 4.006 1.00 92.50 89 ASP A C 1
ATOM 686 O O . ASP A 1 89 ? -14.205 -0.694 4.558 1.00 92.50 89 ASP A O 1
ATOM 690 N N . PRO A 1 90 ? -14.830 -2.843 4.325 1.00 95.06 90 PRO A N 1
ATOM 691 C CA . PRO A 1 90 ? -13.969 -3.332 5.400 1.00 95.06 90 PRO A CA 1
ATOM 692 C C . PRO A 1 90 ? -12.476 -3.072 5.148 1.00 95.06 90 PRO A C 1
ATOM 694 O O . PRO A 1 90 ? -11.718 -2.948 6.110 1.00 95.06 90 PRO A O 1
ATOM 697 N N . PHE A 1 91 ? -12.036 -2.946 3.887 1.00 95.19 91 PHE A N 1
ATOM 698 C CA . PHE A 1 91 ? -10.642 -2.608 3.578 1.00 95.19 91 PHE A CA 1
ATOM 699 C C . PHE A 1 91 ? -10.327 -1.165 3.962 1.00 95.19 91 PHE A C 1
ATOM 701 O O . PHE A 1 91 ? -9.316 -0.912 4.616 1.00 95.19 91 PHE A O 1
ATOM 708 N N . LEU A 1 92 ? -11.195 -0.222 3.579 1.00 94.00 92 LEU A N 1
ATOM 709 C CA . LEU A 1 92 ? -11.008 1.190 3.908 1.00 94.00 92 LEU A CA 1
ATOM 710 C C . LEU A 1 92 ? -11.007 1.402 5.422 1.00 94.00 92 LEU A C 1
ATOM 712 O O . LEU A 1 92 ? -10.104 2.060 5.943 1.00 94.00 92 LEU A O 1
ATOM 716 N N . THR A 1 93 ? -11.973 0.803 6.123 1.00 95.25 93 THR A N 1
ATOM 717 C CA . THR A 1 93 ? -12.064 0.897 7.583 1.00 95.25 93 THR A CA 1
ATOM 718 C C . THR A 1 93 ? -10.824 0.318 8.258 1.00 95.25 93 THR A C 1
ATOM 720 O O . THR A 1 93 ? -10.247 0.974 9.121 1.00 95.25 93 THR A O 1
ATOM 723 N N . ALA A 1 94 ? -10.346 -0.855 7.827 1.00 97.00 94 ALA A N 1
ATOM 724 C CA . ALA A 1 94 ? -9.122 -1.444 8.368 1.00 97.00 94 ALA A CA 1
ATOM 725 C C . ALA A 1 94 ? -7.881 -0.570 8.106 1.00 97.00 94 ALA A C 1
ATOM 727 O O . ALA A 1 94 ? -7.041 -0.408 8.993 1.00 97.00 94 ALA A O 1
ATOM 728 N N . PHE A 1 95 ? -7.769 0.037 6.918 1.00 96.31 95 PHE A N 1
ATOM 729 C CA . PHE A 1 95 ? -6.656 0.930 6.583 1.00 96.31 95 PHE A CA 1
ATOM 730 C C . PHE A 1 95 ? -6.658 2.186 7.456 1.00 96.31 95 PHE A C 1
ATOM 732 O O . PHE A 1 95 ? -5.632 2.495 8.066 1.00 96.31 95 PHE A O 1
ATOM 739 N N . GLN A 1 96 ? -7.804 2.863 7.564 1.00 95.31 96 GLN A N 1
ATOM 740 C CA . GLN A 1 96 ? -7.967 4.060 8.390 1.00 95.31 96 GLN A CA 1
ATOM 741 C C . GLN A 1 96 ? -7.695 3.766 9.864 1.00 95.31 96 GLN A C 1
ATOM 743 O O . GLN A 1 96 ? -6.884 4.458 10.476 1.00 95.31 96 GLN A O 1
ATOM 748 N N . LEU A 1 97 ? -8.291 2.700 10.403 1.00 96.19 97 LEU A N 1
ATOM 749 C CA . LEU A 1 97 ? -8.134 2.334 11.806 1.00 96.19 97 LEU A CA 1
ATOM 750 C C . LEU A 1 97 ? -6.687 1.942 12.125 1.00 96.19 97 LEU A C 1
ATOM 752 O O . LEU A 1 97 ? -6.125 2.387 13.121 1.00 96.19 97 LEU A O 1
ATOM 756 N N . SER A 1 98 ? -6.033 1.168 11.253 1.00 97.31 98 SER A N 1
ATOM 757 C CA . SER A 1 98 ? -4.624 0.808 11.456 1.00 97.31 98 SER A CA 1
ATOM 758 C C . SER A 1 98 ? -3.685 2.021 11.441 1.00 97.31 98 SER A C 1
ATOM 760 O O . SER A 1 98 ? -2.677 2.017 12.152 1.00 97.31 98 SER A O 1
ATOM 762 N N . TRP A 1 99 ? -4.004 3.045 10.644 1.00 96.19 99 TRP A N 1
ATOM 763 C CA . TRP A 1 99 ? -3.261 4.301 10.590 1.00 96.19 99 TRP A CA 1
ATOM 764 C C . TRP A 1 99 ? -3.501 5.145 11.837 1.00 96.19 99 TRP A C 1
ATOM 766 O O . TRP A 1 99 ? -2.541 5.572 12.471 1.00 96.19 99 TRP A O 1
ATOM 776 N N . GLU A 1 100 ? -4.765 5.319 12.221 1.00 95.06 100 GLU A N 1
ATOM 777 C CA . GLU A 1 100 ? -5.164 6.044 13.427 1.00 95.06 100 GLU A CA 1
ATOM 778 C C . GLU A 1 100 ? -4.499 5.454 14.675 1.00 95.06 100 GLU A C 1
ATOM 780 O O . GLU A 1 100 ? -3.855 6.183 15.422 1.00 95.06 100 GLU A O 1
ATOM 785 N N . LEU A 1 101 ? -4.535 4.128 14.840 1.00 96.19 101 LEU A N 1
ATOM 786 C CA . LEU A 1 101 ? -3.871 3.425 15.943 1.00 96.19 101 LEU A CA 1
ATOM 787 C C . LEU A 1 101 ? -2.348 3.622 15.941 1.00 96.19 101 LEU A C 1
ATOM 789 O O . LEU A 1 101 ? -1.730 3.725 16.999 1.00 96.19 101 LEU A O 1
ATOM 793 N N . GLN A 1 102 ? -1.727 3.693 14.761 1.00 95.69 102 GLN A N 1
ATOM 794 C CA . GLN A 1 102 ? -0.283 3.902 14.653 1.00 95.69 102 GLN A CA 1
ATOM 795 C C . GLN A 1 102 ? 0.136 5.357 14.915 1.00 95.69 102 GLN A C 1
ATOM 797 O O . GLN A 1 102 ? 1.239 5.595 15.405 1.00 95.69 102 GLN A O 1
ATOM 802 N N . GLU A 1 103 ? -0.707 6.338 14.603 1.00 94.12 103 GLU A N 1
ATOM 803 C CA . GLU A 1 103 ? -0.479 7.717 15.044 1.00 94.12 103 GLU A CA 1
ATOM 804 C C . GLU A 1 103 ? -0.728 7.852 16.548 1.00 94.12 103 GLU A C 1
ATOM 806 O O . GLU A 1 103 ? 0.064 8.473 17.259 1.00 94.12 103 GLU A O 1
ATOM 811 N N . LEU A 1 104 ? -1.766 7.188 17.056 1.00 93.56 104 LEU A N 1
ATOM 812 C CA . LEU A 1 104 ? -2.121 7.182 18.468 1.00 93.56 104 LEU A CA 1
ATOM 813 C C . LEU A 1 104 ? -1.003 6.610 19.346 1.00 93.56 104 LEU A C 1
ATOM 815 O O . LEU A 1 104 ? -0.688 7.194 20.381 1.00 93.56 104 LEU A O 1
ATOM 819 N N . SER A 1 105 ? -0.323 5.553 18.891 1.00 95.12 105 SER A N 1
ATOM 820 C CA . SER A 1 105 ? 0.814 4.954 19.605 1.00 95.12 105 SER A CA 1
ATOM 821 C C . SER A 1 105 ? 2.030 5.882 19.751 1.00 95.12 105 SER A C 1
ATOM 823 O O . SER A 1 105 ? 2.894 5.638 20.594 1.00 95.12 105 SER A O 1
ATOM 825 N N . LYS A 1 106 ? 2.118 6.950 18.944 1.00 93.69 106 LYS A N 1
ATOM 826 C CA . LYS A 1 106 ? 3.156 7.992 19.057 1.00 93.69 106 LYS A CA 1
ATOM 827 C C . LYS A 1 106 ? 2.752 9.121 20.001 1.00 93.69 106 LYS A C 1
ATOM 829 O O . LYS A 1 106 ? 3.621 9.840 20.491 1.00 93.69 106 LYS A O 1
ATOM 834 N N . VAL A 1 107 ? 1.449 9.329 20.184 1.00 91.75 107 VAL A N 1
ATOM 835 C CA . VAL A 1 107 ? 0.901 10.376 21.055 1.00 91.75 107 VAL A CA 1
ATOM 836 C C . VAL A 1 107 ? 0.773 9.859 22.488 1.00 91.75 107 VAL A C 1
ATOM 838 O O . VAL A 1 107 ? 1.174 10.559 23.413 1.00 91.75 107 VAL A O 1
ATOM 841 N N . GLU A 1 108 ? 0.260 8.640 22.665 1.00 88.81 108 GLU A N 1
ATOM 842 C CA . GLU A 1 108 ? 0.122 7.955 23.955 1.00 88.81 108 GLU A CA 1
ATOM 843 C C . GLU A 1 108 ? 1.226 6.905 24.124 1.00 88.81 108 GLU A C 1
ATOM 845 O O . GLU A 1 108 ? 1.086 5.746 23.722 1.00 88.81 108 GLU A O 1
ATOM 850 N N . ASN A 1 109 ? 2.346 7.313 24.716 1.00 87.31 109 ASN A N 1
ATOM 851 C CA . ASN A 1 109 ? 3.529 6.458 24.826 1.00 87.31 109 ASN A CA 1
ATOM 852 C C . ASN A 1 109 ? 3.338 5.303 25.823 1.00 87.31 109 ASN A C 1
ATOM 854 O O . ASN A 1 109 ? 3.963 4.253 25.671 1.00 87.31 109 ASN A O 1
ATOM 858 N N . GLU A 1 110 ? 2.479 5.484 26.824 1.00 90.62 110 GLU A N 1
ATOM 859 C CA . GLU A 1 110 ? 2.234 4.540 27.916 1.00 90.62 110 GLU A CA 1
ATOM 860 C C . GLU A 1 110 ? 1.603 3.231 27.419 1.00 90.62 110 GLU A C 1
ATOM 862 O O . GLU A 1 110 ? 1.965 2.157 27.893 1.00 90.62 110 GLU A O 1
ATOM 867 N N . PHE A 1 111 ? 0.711 3.314 26.425 1.00 92.62 111 PHE A N 1
ATOM 868 C CA . PHE A 1 111 ? 0.008 2.169 25.824 1.00 92.62 111 PHE A CA 1
ATOM 869 C C . PHE A 1 111 ? 0.475 1.874 24.393 1.00 92.62 111 PHE A C 1
ATOM 871 O O . PHE A 1 111 ? -0.215 1.212 23.615 1.00 92.62 111 PHE A O 1
ATOM 878 N N . LYS A 1 112 ? 1.672 2.353 24.031 1.00 94.44 112 LYS A N 1
ATOM 879 C CA . LYS A 1 112 ? 2.219 2.248 22.675 1.00 94.44 112 LYS A CA 1
ATOM 880 C C . LYS A 1 112 ? 2.178 0.822 22.119 1.00 94.44 112 LYS A C 1
ATOM 882 O O . LYS A 1 112 ? 1.758 0.633 20.981 1.00 94.44 112 LYS A O 1
ATOM 887 N N . SER A 1 113 ? 2.600 -0.171 22.905 1.00 97.12 113 SER A N 1
ATOM 888 C CA . SER A 1 113 ? 2.654 -1.569 22.456 1.00 97.12 113 SER A CA 1
ATOM 889 C C . SER A 1 113 ? 1.272 -2.141 22.143 1.00 97.12 113 SER A C 1
ATOM 891 O O . SER A 1 113 ? 1.121 -2.843 21.149 1.00 97.12 113 SER A O 1
ATOM 893 N N . GLU A 1 114 ? 0.262 -1.813 22.954 1.00 96.94 114 GLU A N 1
ATOM 894 C CA . GLU A 1 114 ? -1.112 -2.282 22.748 1.00 96.94 114 GLU A CA 1
ATOM 895 C C . GLU A 1 114 ? -1.698 -1.661 21.467 1.00 96.94 114 GLU A C 1
ATOM 897 O O . GLU A 1 114 ? -2.291 -2.363 20.651 1.00 96.94 114 GLU A O 1
ATOM 902 N N . TYR A 1 115 ? -1.464 -0.368 21.218 1.00 97.25 115 TYR A N 1
ATOM 903 C CA . TYR A 1 115 ? -1.899 0.277 19.974 1.00 97.25 115 TYR A CA 1
ATOM 904 C C . TYR A 1 115 ? -1.182 -0.254 18.726 1.00 97.25 115 TYR A C 1
ATOM 906 O O . TYR A 1 115 ? -1.815 -0.446 17.684 1.00 97.25 115 TYR A O 1
ATOM 914 N N . GLU A 1 116 ? 0.125 -0.520 18.810 1.00 97.50 116 GLU A N 1
ATOM 915 C CA . GLU A 1 116 ? 0.881 -1.122 17.706 1.00 97.50 116 GLU A CA 1
ATOM 916 C C . GLU A 1 116 ? 0.383 -2.538 17.379 1.00 97.50 116 GLU A C 1
ATOM 918 O O . GLU A 1 116 ? 0.258 -2.883 16.199 1.00 97.50 116 GLU A O 1
ATOM 923 N N . GLU A 1 117 ? 0.024 -3.327 18.395 1.00 97.88 117 GLU A N 1
ATOM 924 C CA . GLU A 1 117 ? -0.572 -4.655 18.225 1.00 97.88 117 GLU A CA 1
ATOM 925 C C . GLU A 1 117 ? -1.953 -4.582 17.553 1.00 97.88 117 GLU A C 1
ATOM 927 O O . GLU A 1 117 ? -2.203 -5.296 16.579 1.00 97.88 117 GLU A O 1
ATOM 932 N N . LEU A 1 118 ? -2.827 -3.666 17.988 1.00 97.81 118 LEU A N 1
ATOM 933 C CA . LEU A 1 118 ? -4.139 -3.456 17.357 1.00 97.81 118 LEU A CA 1
ATOM 934 C C . LEU A 1 118 ? -4.010 -2.958 15.908 1.00 97.81 118 LEU A C 1
ATOM 936 O O . LEU A 1 118 ? -4.753 -3.392 15.022 1.00 97.81 118 LEU A O 1
ATOM 940 N N . SER A 1 119 ? -3.042 -2.074 15.637 1.00 97.81 119 SER A N 1
ATOM 941 C CA . SER A 1 119 ? -2.733 -1.624 14.274 1.00 97.81 119 SER A CA 1
ATOM 942 C C . SER A 1 119 ? -2.306 -2.804 13.398 1.00 97.81 119 SER A C 1
ATOM 944 O O . SER A 1 119 ? -2.780 -2.941 12.265 1.00 97.81 119 SER A O 1
ATOM 946 N N . TYR A 1 120 ? -1.445 -3.682 13.923 1.00 97.69 120 TYR A N 1
ATOM 947 C CA . TYR A 1 120 ? -1.023 -4.898 13.233 1.00 97.69 120 TYR A CA 1
ATOM 948 C C . TYR A 1 120 ? -2.199 -5.847 12.966 1.00 97.69 120 TYR A C 1
ATOM 950 O O . TYR A 1 120 ? -2.352 -6.318 11.839 1.00 97.69 120 TYR A O 1
ATOM 958 N N . GLN A 1 121 ? -3.081 -6.053 13.947 1.00 97.88 121 GLN A N 1
ATOM 959 C CA . GLN A 1 121 ? -4.289 -6.868 13.795 1.00 97.88 121 GLN A CA 1
ATOM 960 C C . GLN A 1 121 ? -5.176 -6.377 12.640 1.00 97.88 121 GLN A C 1
ATOM 962 O O . GLN A 1 121 ? -5.621 -7.181 11.820 1.00 97.88 121 GLN A O 1
ATOM 967 N N . CYS A 1 122 ? -5.385 -5.062 12.523 1.00 97.69 122 CYS A N 1
ATOM 968 C CA . CYS A 1 122 ? -6.163 -4.473 11.429 1.00 97.69 122 CYS A CA 1
ATOM 969 C C . CYS A 1 122 ? -5.501 -4.692 10.055 1.00 97.69 122 CYS A C 1
ATOM 971 O O . CYS A 1 122 ? -6.181 -5.027 9.082 1.00 97.69 122 CYS A O 1
ATOM 973 N N . LYS A 1 123 ? -4.170 -4.547 9.971 1.00 97.50 123 LYS A N 1
ATOM 974 C CA . LYS A 1 123 ? -3.397 -4.802 8.737 1.00 97.50 123 LYS A CA 1
ATOM 975 C C . LYS A 1 123 ? -3.499 -6.263 8.306 1.00 97.50 123 LYS A C 1
ATOM 977 O O . LYS A 1 123 ? -3.725 -6.549 7.128 1.00 97.50 123 LYS A O 1
ATOM 982 N N . GLN A 1 124 ? -3.368 -7.172 9.268 1.00 97.69 124 GLN A N 1
ATOM 983 C CA . GLN A 1 124 ? -3.448 -8.609 9.041 1.00 97.69 124 GLN A CA 1
ATOM 984 C C . GLN A 1 124 ? -4.866 -9.019 8.612 1.00 97.69 124 GLN A C 1
ATOM 986 O O . GLN A 1 124 ? -5.005 -9.761 7.645 1.00 97.69 124 GLN A O 1
ATOM 991 N N . PHE A 1 125 ? -5.914 -8.448 9.217 1.00 97.44 125 PHE A N 1
ATOM 992 C CA . PHE A 1 125 ? -7.298 -8.642 8.769 1.00 97.44 125 PHE A CA 1
ATOM 993 C C . PHE A 1 125 ? -7.500 -8.242 7.301 1.00 97.44 125 PHE A C 1
ATOM 995 O O . PHE A 1 125 ? -8.053 -9.020 6.524 1.00 97.44 125 PHE A O 1
ATOM 1002 N N . ALA A 1 126 ? -7.024 -7.060 6.894 1.00 96.88 126 ALA A N 1
ATOM 1003 C CA . ALA A 1 126 ? -7.163 -6.608 5.511 1.00 96.88 126 ALA A CA 1
ATOM 1004 C C . ALA A 1 126 ? -6.425 -7.531 4.524 1.00 96.88 126 ALA A C 1
ATOM 1006 O O . ALA A 1 126 ? -6.942 -7.836 3.449 1.00 96.88 126 ALA A O 1
ATOM 1007 N N . LYS A 1 127 ? -5.230 -8.008 4.885 1.00 96.31 127 LYS A N 1
ATOM 1008 C CA . LYS A 1 127 ? -4.484 -8.998 4.095 1.00 96.31 127 LYS A CA 1
ATOM 1009 C C . LYS A 1 127 ? -5.243 -10.324 3.980 1.00 96.31 127 LYS A C 1
ATOM 1011 O O . LYS A 1 127 ? -5.391 -10.840 2.874 1.00 96.31 127 LYS A O 1
ATOM 1016 N N . ASP A 1 128 ? -5.739 -10.854 5.094 1.00 96.62 128 ASP A N 1
ATOM 1017 C CA . ASP A 1 128 ? -6.421 -12.152 5.130 1.00 96.62 128 ASP A CA 1
ATOM 1018 C C . ASP A 1 128 ? -7.751 -12.116 4.375 1.00 96.62 128 ASP A C 1
ATOM 1020 O O . ASP A 1 128 ? -8.111 -13.081 3.699 1.00 96.62 128 ASP A O 1
ATOM 1024 N N . LEU A 1 129 ? -8.447 -10.976 4.412 1.00 95.69 129 LEU A N 1
ATOM 1025 C CA . LEU A 1 129 ? -9.654 -10.752 3.625 1.00 95.69 129 LEU A CA 1
ATOM 1026 C C . LEU A 1 129 ? -9.358 -10.746 2.118 1.00 95.69 129 LEU A C 1
ATOM 1028 O O . LEU A 1 129 ? -10.101 -11.351 1.345 1.00 95.69 129 LEU A O 1
ATOM 1032 N N . LEU A 1 130 ? -8.261 -10.108 1.690 1.00 95.12 130 LEU A N 1
ATOM 1033 C CA . LEU A 1 130 ? -7.841 -10.124 0.284 1.00 95.12 130 LEU A CA 1
ATOM 1034 C C . LEU A 1 130 ? -7.404 -11.531 -0.169 1.00 95.12 130 LEU A C 1
ATOM 1036 O O . LEU A 1 130 ? -7.566 -11.882 -1.340 1.00 95.12 130 LEU A O 1
ATOM 1040 N N . ASP A 1 131 ? -6.908 -12.364 0.751 1.00 95.06 131 ASP A N 1
ATOM 1041 C CA . ASP A 1 131 ? -6.502 -13.753 0.472 1.00 95.06 131 ASP A CA 1
ATOM 1042 C C . ASP A 1 131 ? -7.661 -14.670 0.096 1.00 95.06 131 ASP A C 1
ATOM 1044 O O . ASP A 1 131 ? -7.473 -15.650 -0.619 1.00 95.06 131 ASP A O 1
ATOM 1048 N N . GLN A 1 132 ? -8.882 -14.304 0.484 1.00 95.50 132 GLN A N 1
ATOM 1049 C CA . GLN A 1 132 ? -10.083 -15.057 0.126 1.00 95.50 132 GLN A CA 1
ATOM 1050 C C . GLN A 1 132 ? -10.517 -14.872 -1.338 1.00 95.50 132 GLN A C 1
ATOM 1052 O O . GLN A 1 132 ? -11.470 -15.523 -1.775 1.00 95.50 132 GLN A O 1
ATOM 1057 N N . THR A 1 133 ? -9.845 -14.011 -2.110 1.00 94.62 133 THR A N 1
ATOM 1058 C CA . THR A 1 133 ? -10.139 -13.822 -3.540 1.00 94.62 133 THR A CA 1
ATOM 1059 C C . THR A 1 133 ? -9.799 -15.073 -4.348 1.00 94.62 133 THR A C 1
ATOM 1061 O O . THR A 1 133 ? -8.701 -15.622 -4.254 1.00 94.62 133 THR A O 1
ATOM 1064 N N . ARG A 1 134 ? -10.745 -15.538 -5.175 1.00 92.69 134 ARG A N 1
ATOM 1065 C CA . ARG A 1 134 ? -10.591 -16.797 -5.935 1.00 92.69 134 ARG A CA 1
ATOM 1066 C C . ARG A 1 134 ? -10.294 -16.581 -7.409 1.00 92.69 134 ARG A C 1
ATOM 1068 O O . ARG A 1 134 ? -9.794 -17.486 -8.076 1.00 92.69 134 ARG A O 1
ATOM 1075 N N . SER A 1 135 ? -10.615 -15.401 -7.931 1.00 92.50 135 SER A N 1
ATOM 1076 C CA . SER A 1 135 ? -10.431 -15.062 -9.339 1.00 92.50 135 SER A CA 1
ATOM 1077 C C . SER A 1 135 ? -9.651 -13.761 -9.517 1.00 92.50 135 SER A C 1
ATOM 1079 O O . SER A 1 135 ? -9.732 -12.839 -8.705 1.00 92.50 135 SER A O 1
ATOM 1081 N N . SER A 1 136 ? -8.917 -13.650 -10.630 1.00 88.88 136 SER A N 1
ATOM 1082 C CA . SER A 1 136 ? -8.236 -12.401 -10.998 1.00 88.88 136 SER A CA 1
ATOM 1083 C C . SER A 1 136 ? -9.222 -11.252 -11.204 1.00 88.88 136 SER A C 1
ATOM 1085 O O . SER A 1 136 ? -8.888 -10.107 -10.926 1.00 88.88 136 SER A O 1
ATOM 1087 N N . ARG A 1 137 ? -10.452 -11.558 -11.636 1.00 90.12 137 ARG A N 1
ATOM 1088 C CA . ARG A 1 137 ? -11.524 -10.575 -11.810 1.00 90.12 137 ARG A CA 1
ATOM 1089 C C . ARG A 1 137 ? -11.978 -9.980 -10.477 1.00 90.12 137 ARG A C 1
ATOM 1091 O O . ARG A 1 137 ? -12.103 -8.766 -10.390 1.00 90.12 137 ARG A O 1
ATOM 1098 N N . GLU A 1 138 ? -12.211 -10.802 -9.452 1.00 93.00 138 GLU A N 1
ATOM 1099 C CA . GLU A 1 138 ? -12.528 -10.311 -8.098 1.00 93.00 138 GLU A CA 1
ATOM 1100 C C . GLU A 1 138 ? -11.409 -9.418 -7.563 1.00 93.00 138 GLU A C 1
ATOM 1102 O O . GLU A 1 138 ? -11.667 -8.319 -7.071 1.00 93.00 138 GLU A O 1
ATOM 1107 N N . LEU A 1 139 ? -10.160 -9.865 -7.724 1.00 92.38 139 LEU A N 1
ATOM 1108 C CA . LEU A 1 139 ? -8.989 -9.114 -7.291 1.00 92.38 139 LEU A CA 1
ATOM 1109 C C . LEU A 1 139 ? -8.878 -7.759 -8.006 1.00 92.38 139 LEU A C 1
ATOM 1111 O O . LEU A 1 139 ? -8.642 -6.737 -7.363 1.00 92.38 139 LEU A O 1
ATOM 1115 N N . GLU A 1 140 ? -9.073 -7.730 -9.325 1.00 89.75 140 GLU A N 1
ATOM 1116 C CA . GLU A 1 140 ? -9.080 -6.491 -10.106 1.00 89.75 140 GLU A CA 1
ATOM 1117 C C . GLU A 1 140 ? -10.200 -5.546 -9.671 1.00 89.75 140 GLU A C 1
ATOM 1119 O O . GLU A 1 140 ? -9.958 -4.344 -9.580 1.00 89.75 140 GLU A O 1
ATOM 1124 N N . ILE A 1 141 ? -11.397 -6.058 -9.372 1.00 89.56 141 ILE A N 1
ATOM 1125 C CA . ILE A 1 141 ? -12.508 -5.235 -8.876 1.00 89.56 141 ILE A CA 1
ATOM 1126 C C . ILE A 1 141 ? -12.127 -4.591 -7.542 1.00 89.56 141 ILE A C 1
ATOM 1128 O O . ILE A 1 141 ? -12.236 -3.375 -7.407 1.00 89.56 141 ILE A O 1
ATOM 1132 N N . ILE A 1 142 ? -11.619 -5.374 -6.584 1.00 91.88 142 ILE A N 1
ATOM 1133 C CA . ILE A 1 142 ? -11.229 -4.860 -5.263 1.00 91.88 142 ILE A CA 1
ATOM 1134 C C . ILE A 1 142 ? -10.128 -3.804 -5.399 1.00 91.88 142 ILE A C 1
ATOM 1136 O O . ILE A 1 142 ? -10.251 -2.710 -4.851 1.00 91.88 142 ILE A O 1
ATOM 1140 N N . LEU A 1 143 ? -9.062 -4.097 -6.149 1.00 91.00 143 LEU A N 1
ATOM 1141 C CA . LEU A 1 143 ? -7.907 -3.202 -6.262 1.00 91.00 143 LEU A CA 1
ATOM 1142 C C . LEU A 1 143 ? -8.200 -1.924 -7.060 1.00 91.00 143 LEU A C 1
ATOM 1144 O O . LEU A 1 143 ? -7.543 -0.905 -6.830 1.00 91.00 143 LEU A O 1
ATOM 1148 N N . ASN A 1 144 ? -9.170 -1.955 -7.979 1.00 88.19 144 ASN A N 1
ATOM 1149 C CA . ASN A 1 144 ? -9.584 -0.786 -8.759 1.00 88.19 144 ASN A CA 1
ATOM 1150 C C . ASN A 1 144 ? -10.781 -0.035 -8.164 1.00 88.19 144 ASN A C 1
ATOM 1152 O O . ASN A 1 144 ? -11.100 1.040 -8.670 1.00 88.19 144 ASN A O 1
ATOM 1156 N N . TYR A 1 145 ? -11.422 -0.561 -7.117 1.00 86.50 145 TYR A N 1
ATOM 1157 C CA . TYR A 1 145 ? -12.575 0.081 -6.494 1.00 86.50 145 TYR A CA 1
ATOM 1158 C C . TYR A 1 145 ? -12.242 1.505 -6.027 1.00 86.50 145 TYR A C 1
ATOM 1160 O O . TYR A 1 145 ? -11.200 1.744 -5.405 1.00 86.50 145 TYR A O 1
ATOM 1168 N N . ARG A 1 146 ? -13.149 2.435 -6.332 1.00 77.12 146 ARG A N 1
ATOM 1169 C CA . ARG A 1 146 ? -13.134 3.836 -5.905 1.00 77.12 146 ARG A CA 1
ATOM 1170 C C . ARG A 1 146 ? -14.439 4.107 -5.175 1.00 77.12 146 ARG A C 1
ATOM 1172 O O . ARG A 1 146 ? -15.473 3.596 -5.582 1.00 77.12 146 ARG A O 1
ATOM 1179 N N . ASP A 1 147 ? -14.366 4.908 -4.123 1.00 70.50 147 ASP A N 1
ATOM 1180 C CA . ASP A 1 147 ? -15.565 5.460 -3.510 1.00 70.50 147 ASP A CA 1
ATOM 1181 C C . ASP A 1 147 ? -16.104 6.574 -4.423 1.00 70.50 147 ASP A C 1
ATOM 1183 O O . ASP A 1 147 ? -15.343 7.467 -4.824 1.00 70.50 147 ASP A O 1
ATOM 1187 N N . ASP A 1 148 ? -17.389 6.504 -4.777 1.00 62.19 148 ASP A N 1
ATOM 1188 C CA . ASP A 1 148 ? -18.045 7.389 -5.753 1.00 62.19 148 ASP A CA 1
ATOM 1189 C C . ASP A 1 148 ? -18.027 8.867 -5.321 1.00 62.19 148 ASP A C 1
ATOM 1191 O O . ASP A 1 148 ? -18.273 9.758 -6.126 1.00 62.19 148 ASP A O 1
ATOM 1195 N N . ASN A 1 149 ? -17.675 9.156 -4.067 1.00 58.22 149 ASN A N 1
ATOM 1196 C CA . ASN A 1 149 ? -17.594 10.513 -3.527 1.00 58.22 149 ASN A CA 1
ATOM 1197 C C . ASN A 1 149 ? -16.332 11.297 -3.959 1.00 58.22 149 ASN A C 1
ATOM 1199 O O . ASN A 1 149 ? -16.300 12.519 -3.828 1.00 58.22 149 ASN A O 1
ATOM 1203 N N . ASN A 1 150 ? -15.303 10.638 -4.514 1.00 53.28 150 ASN A N 1
ATOM 1204 C CA . ASN A 1 150 ? -14.047 11.275 -4.958 1.00 53.28 150 ASN A CA 1
ATOM 1205 C C . ASN A 1 150 ? -13.951 11.378 -6.497 1.00 53.28 150 ASN A C 1
ATOM 1207 O O . ASN A 1 150 ? -13.037 10.834 -7.132 1.00 53.28 150 ASN A O 1
ATOM 1211 N N . LEU A 1 151 ? -14.905 12.097 -7.100 1.00 52.88 151 LEU A N 1
ATOM 1212 C CA . LEU A 1 151 ? -15.063 12.288 -8.556 1.00 52.88 151 LEU A CA 1
ATOM 1213 C C . LEU A 1 151 ? -14.035 13.233 -9.211 1.00 52.88 151 LEU A C 1
ATOM 1215 O O . LEU A 1 151 ? -14.104 13.454 -10.418 1.00 52.88 151 LEU A O 1
ATOM 1219 N N . ILE A 1 152 ? -13.095 13.809 -8.454 1.00 50.41 152 ILE A N 1
ATOM 1220 C CA . ILE A 1 152 ? -12.230 14.894 -8.957 1.00 50.41 152 ILE A CA 1
ATOM 1221 C C . ILE A 1 152 ? -10.979 14.376 -9.700 1.00 50.41 152 ILE A C 1
ATOM 1223 O O . ILE A 1 152 ? -10.382 15.111 -10.479 1.00 50.41 152 ILE A O 1
ATOM 1227 N N . GLU A 1 153 ? -10.603 13.101 -9.561 1.00 49.00 153 GLU A N 1
ATOM 1228 C CA . GLU A 1 153 ? -9.396 12.568 -10.218 1.00 49.00 153 GLU A CA 1
ATOM 1229 C C . GLU A 1 153 ? -9.697 11.749 -11.484 1.00 49.00 153 GLU A C 1
ATOM 1231 O O . GLU A 1 153 ? -10.217 10.632 -11.406 1.00 49.00 153 GLU A O 1
ATOM 1236 N N . ASP A 1 154 ? -9.336 12.358 -12.616 1.00 46.06 154 ASP A N 1
ATOM 1237 C CA . ASP A 1 154 ? -9.034 11.864 -13.968 1.00 46.06 154 ASP A CA 1
ATOM 1238 C C . ASP A 1 154 ? -9.555 10.489 -14.444 1.00 46.06 154 ASP A C 1
ATOM 1240 O O . ASP A 1 154 ? -9.357 9.422 -13.862 1.00 46.06 154 ASP A O 1
ATOM 1244 N N . GLN A 1 155 ? -10.135 10.540 -15.647 1.00 43.41 155 GLN A N 1
ATOM 1245 C CA . GLN A 1 155 ? -10.696 9.450 -16.452 1.00 43.41 155 GLN A CA 1
ATOM 1246 C C . GLN A 1 155 ? -9.631 8.534 -17.098 1.00 43.41 155 GLN A C 1
ATOM 1248 O O . GLN A 1 155 ? -9.740 8.179 -18.275 1.00 43.41 155 GLN A O 1
ATOM 1253 N N . SER A 1 156 ? -8.593 8.119 -16.368 1.00 45.66 156 SER A N 1
ATOM 1254 C CA . SER A 1 156 ? -7.691 7.051 -16.826 1.00 45.66 156 SER A CA 1
ATOM 1255 C C . SER A 1 156 ? -8.037 5.730 -16.137 1.00 45.66 156 SER A C 1
ATOM 1257 O O . SER A 1 156 ? -7.878 5.568 -14.932 1.00 45.66 156 SER A O 1
ATOM 1259 N N . GLY A 1 157 ? -8.585 4.787 -16.909 1.00 52.59 157 GLY A N 1
ATOM 1260 C CA . GLY A 1 157 ? -9.098 3.512 -16.403 1.00 52.59 157 GLY A CA 1
ATOM 1261 C C . GLY A 1 157 ? -8.069 2.624 -15.688 1.00 52.59 157 GLY A C 1
ATOM 1262 O O . GLY A 1 157 ? -6.873 2.681 -15.957 1.00 52.59 157 GLY A O 1
ATOM 1263 N N . ASN A 1 158 ? -8.571 1.725 -14.831 1.00 58.31 158 ASN A N 1
ATOM 1264 C CA . ASN A 1 158 ? -7.820 0.671 -14.129 1.00 58.31 158 ASN A CA 1
ATOM 1265 C C . ASN A 1 158 ? -6.529 1.164 -13.448 1.00 58.31 158 ASN A C 1
ATOM 1267 O O . ASN A 1 158 ? -5.433 0.632 -13.665 1.00 58.31 158 ASN A O 1
ATOM 1271 N N . ASP A 1 159 ? -6.676 2.198 -12.628 1.00 71.06 159 ASP A N 1
ATOM 1272 C CA . ASP A 1 159 ? -5.577 2.918 -11.986 1.00 71.06 159 ASP A CA 1
ATOM 1273 C C . ASP A 1 159 ? -5.149 2.334 -10.628 1.00 71.06 159 ASP A C 1
ATOM 1275 O O . ASP A 1 159 ? -4.364 2.952 -9.908 1.00 71.06 159 ASP A O 1
ATOM 1279 N N . LEU A 1 160 ? -5.652 1.143 -10.275 1.00 83.50 160 LEU A N 1
ATOM 1280 C CA . LEU A 1 160 ? -5.432 0.471 -8.991 1.00 83.50 160 LEU A CA 1
ATOM 1281 C C . LEU A 1 160 ? -5.640 1.426 -7.801 1.00 83.50 160 LEU A C 1
ATOM 1283 O O . LEU A 1 160 ? -4.772 1.577 -6.941 1.00 83.50 160 LEU A O 1
ATOM 1287 N N . ALA A 1 161 ? -6.779 2.122 -7.777 1.00 85.69 161 ALA A N 1
ATOM 1288 C CA . ALA A 1 161 ? -7.055 3.179 -6.806 1.00 85.69 161 ALA A CA 1
ATOM 1289 C C . ALA A 1 161 ? -6.978 2.689 -5.350 1.00 85.69 161 ALA A C 1
ATOM 1291 O O . ALA A 1 161 ? -6.290 3.303 -4.531 1.00 85.69 161 ALA A O 1
ATOM 1292 N N . LYS A 1 162 ? -7.591 1.540 -5.034 1.00 89.81 162 LYS A N 1
ATOM 1293 C CA . LYS A 1 162 ? -7.518 0.952 -3.689 1.00 89.81 162 LYS A CA 1
ATOM 1294 C C . LYS A 1 162 ? -6.094 0.516 -3.333 1.00 89.81 162 LYS A C 1
ATOM 1296 O O . LYS A 1 162 ? -5.688 0.649 -2.182 1.00 89.81 162 LYS A O 1
ATOM 1301 N N . LEU A 1 163 ? -5.289 0.087 -4.310 1.00 91.44 163 LEU A N 1
ATOM 1302 C CA . LEU A 1 163 ? -3.869 -0.202 -4.083 1.00 91.44 163 LEU A CA 1
ATOM 1303 C C . LEU A 1 163 ? -3.063 1.066 -3.761 1.00 91.44 163 LEU A C 1
ATOM 1305 O O . LEU A 1 163 ? -2.254 1.055 -2.834 1.00 91.44 163 LEU A O 1
ATOM 1309 N N . LYS A 1 164 ? -3.280 2.163 -4.498 1.00 89.75 164 LYS A N 1
ATOM 1310 C CA . LYS A 1 164 ? -2.652 3.463 -4.198 1.00 89.75 164 LYS A CA 1
ATOM 1311 C C . LYS A 1 164 ? -3.023 3.925 -2.786 1.00 89.75 164 LYS A C 1
ATOM 1313 O O . LYS A 1 164 ? -2.156 4.385 -2.045 1.00 89.75 164 LYS A O 1
ATOM 1318 N N . LEU A 1 165 ? -4.281 3.728 -2.389 1.00 90.81 165 LEU A N 1
ATOM 1319 C CA . LEU A 1 165 ? -4.755 4.023 -1.039 1.00 90.81 165 LEU A CA 1
ATOM 1320 C C . LEU A 1 165 ? -4.076 3.149 0.027 1.00 90.81 165 LEU A C 1
ATOM 1322 O O . LEU A 1 165 ? -3.629 3.666 1.048 1.00 90.81 165 LEU A O 1
ATOM 1326 N N . ALA A 1 166 ? -3.921 1.848 -0.230 1.00 93.31 166 ALA A N 1
ATOM 1327 C CA . ALA A 1 166 ? -3.188 0.939 0.649 1.00 93.31 166 ALA A CA 1
ATOM 1328 C C . ALA A 1 166 ? -1.726 1.390 0.845 1.00 93.31 166 ALA A C 1
ATOM 1330 O O . ALA A 1 166 ? -1.205 1.359 1.960 1.00 93.31 166 ALA A O 1
ATOM 1331 N N . ILE A 1 167 ? -1.071 1.873 -0.219 1.00 92.12 167 ILE A N 1
ATOM 1332 C CA . ILE A 1 167 ? 0.283 2.443 -0.144 1.00 92.12 167 ILE A CA 1
ATOM 1333 C C . ILE A 1 167 ? 0.289 3.733 0.691 1.00 92.12 167 ILE A C 1
ATOM 1335 O O . ILE A 1 167 ? 1.174 3.883 1.535 1.00 92.12 167 ILE A O 1
ATOM 1339 N N . LYS A 1 168 ? -0.702 4.623 0.513 1.00 91.12 168 LYS A N 1
ATOM 1340 C CA . LYS A 1 168 ? -0.858 5.864 1.302 1.00 91.12 168 LYS A CA 1
ATOM 1341 C C . LYS A 1 168 ? -0.978 5.575 2.802 1.00 91.12 168 LYS A C 1
ATOM 1343 O O . LYS A 1 168 ? -0.339 6.250 3.599 1.00 91.12 168 LYS A O 1
ATOM 1348 N N . TYR A 1 169 ? -1.721 4.535 3.179 1.00 93.44 169 TYR A N 1
ATOM 1349 C CA . TYR A 1 169 ? -1.851 4.079 4.570 1.00 93.44 169 TYR A CA 1
ATOM 1350 C C . TYR A 1 169 ? -0.760 3.085 5.012 1.00 93.44 169 TYR A C 1
ATOM 1352 O O . TYR A 1 169 ? -0.914 2.407 6.028 1.00 93.44 169 TYR A O 1
ATOM 1360 N N . HIS A 1 170 ? 0.342 2.963 4.262 1.00 93.44 170 HIS A N 1
ATOM 1361 C CA . HIS A 1 170 ? 1.487 2.102 4.584 1.00 93.44 170 HIS A CA 1
ATOM 1362 C C . HIS A 1 170 ? 1.141 0.623 4.864 1.00 93.44 170 HIS A C 1
ATOM 1364 O O . HIS A 1 170 ? 1.774 -0.040 5.693 1.00 93.44 170 HIS A O 1
ATOM 1370 N N . GLN A 1 171 ? 0.176 0.072 4.128 1.00 95.50 171 GLN A N 1
ATOM 1371 C CA . GLN A 1 171 ? -0.294 -1.314 4.241 1.00 95.50 171 GLN A CA 1
ATOM 1372 C C . GLN A 1 171 ? 0.657 -2.291 3.533 1.00 95.50 171 GLN A C 1
ATOM 1374 O O . GLN A 1 171 ? 0.347 -2.866 2.488 1.00 95.50 171 GLN A O 1
ATOM 1379 N N . LYS A 1 172 ? 1.865 -2.455 4.082 1.00 95.12 172 LYS A N 1
ATOM 1380 C CA . LYS A 1 172 ? 2.956 -3.207 3.434 1.00 95.12 172 LYS A CA 1
ATOM 1381 C C . LYS A 1 172 ? 2.589 -4.663 3.143 1.00 95.12 172 LYS A C 1
ATOM 1383 O O . LYS A 1 172 ? 2.862 -5.140 2.048 1.00 95.12 172 LYS A O 1
ATOM 1388 N N . GLU A 1 173 ? 1.971 -5.355 4.098 1.00 94.44 173 GLU A N 1
ATOM 1389 C CA . GLU A 1 173 ? 1.660 -6.785 3.968 1.00 94.44 173 GLU A CA 1
ATOM 1390 C C . GLU A 1 173 ? 0.531 -7.058 2.967 1.00 94.44 173 GLU A C 1
ATOM 1392 O O . GLU A 1 173 ? 0.614 -8.015 2.201 1.00 94.44 173 GLU A O 1
ATOM 1397 N N . PHE A 1 17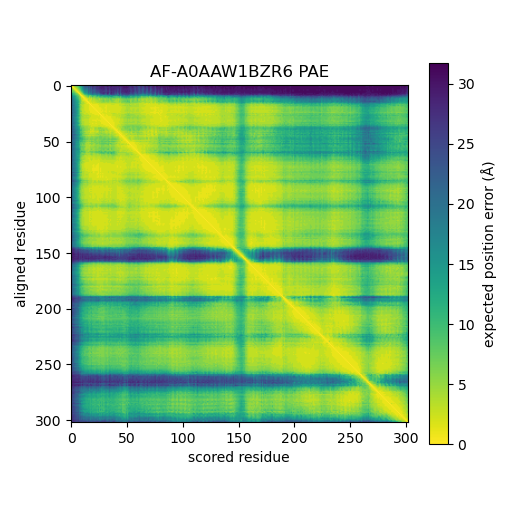4 ? -0.471 -6.174 2.914 1.00 95.81 174 PHE A N 1
ATOM 1398 C CA . PHE A 1 174 ? -1.537 -6.201 1.910 1.00 95.81 174 PHE A CA 1
ATOM 1399 C C . PHE A 1 174 ? -0.964 -6.060 0.494 1.00 95.81 174 PHE A C 1
ATOM 1401 O O . PHE A 1 174 ? -1.247 -6.864 -0.390 1.00 95.81 174 PHE A O 1
ATOM 1408 N N . VAL A 1 175 ? -0.088 -5.069 0.280 1.00 95.12 175 VAL A N 1
ATOM 1409 C CA . VAL A 1 175 ? 0.546 -4.846 -1.029 1.00 95.12 175 VAL A CA 1
ATOM 1410 C C . VAL A 1 175 ? 1.474 -6.008 -1.393 1.00 95.12 175 VAL A C 1
ATOM 1412 O O . VAL A 1 175 ? 1.527 -6.406 -2.556 1.00 95.12 175 VAL A O 1
ATOM 1415 N N . ALA A 1 176 ? 2.199 -6.570 -0.422 1.00 94.50 176 ALA A N 1
ATOM 1416 C CA . ALA A 1 176 ? 3.144 -7.670 -0.625 1.00 94.50 176 ALA A CA 1
ATOM 1417 C C . ALA A 1 176 ? 2.481 -9.038 -0.867 1.00 94.50 176 ALA A C 1
ATOM 1419 O O . ALA A 1 176 ? 3.183 -10.015 -1.132 1.00 94.50 176 ALA A O 1
ATOM 1420 N N . GLN A 1 177 ? 1.153 -9.127 -0.796 1.00 94.12 177 GLN A N 1
ATOM 1421 C CA . GLN A 1 177 ? 0.442 -10.383 -0.965 1.00 94.12 177 GLN A CA 1
ATOM 1422 C C . GLN A 1 177 ? 0.698 -11.023 -2.345 1.00 94.12 177 GLN A C 1
ATOM 1424 O O . GLN A 1 177 ? 0.689 -10.311 -3.357 1.00 94.12 177 GLN A O 1
ATOM 1429 N N . PRO A 1 178 ? 0.865 -12.361 -2.435 1.00 93.06 178 PRO A N 1
ATOM 1430 C CA . PRO A 1 178 ? 1.185 -13.043 -3.691 1.00 93.06 178 PRO A CA 1
ATOM 1431 C C . PRO A 1 178 ? 0.218 -12.739 -4.841 1.00 93.06 178 PRO A C 1
ATOM 1433 O O . PRO A 1 178 ? 0.667 -12.461 -5.953 1.00 93.06 178 PRO A O 1
ATOM 1436 N N . ASN A 1 179 ? -1.091 -12.719 -4.571 1.00 90.44 179 ASN A N 1
ATOM 1437 C CA . ASN A 1 179 ? -2.124 -12.438 -5.573 1.00 90.44 179 ASN A CA 1
ATOM 1438 C C . ASN A 1 179 ? -1.990 -11.010 -6.132 1.00 90.44 179 ASN A C 1
ATOM 1440 O O . ASN A 1 179 ? -1.961 -10.811 -7.350 1.00 90.44 179 ASN A O 1
ATOM 1444 N N . CYS A 1 180 ? -1.809 -10.021 -5.249 1.00 92.19 180 CYS A N 1
ATOM 1445 C CA . CYS A 1 180 ? -1.585 -8.624 -5.626 1.00 92.19 180 CYS A CA 1
ATOM 1446 C C . CYS A 1 180 ? -0.295 -8.462 -6.447 1.00 92.19 180 CYS A C 1
ATOM 1448 O O . CYS A 1 180 ? -0.296 -7.849 -7.517 1.00 92.19 180 CYS A O 1
ATOM 1450 N N . GLN A 1 181 ? 0.805 -9.069 -5.996 1.00 92.81 181 GLN A N 1
ATOM 1451 C CA . GLN A 1 181 ? 2.092 -9.025 -6.696 1.00 92.81 181 GLN A CA 1
ATOM 1452 C C . GLN A 1 181 ? 2.041 -9.720 -8.061 1.00 92.81 181 GLN A C 1
ATOM 1454 O O . GLN A 1 181 ? 2.664 -9.259 -9.020 1.00 92.81 181 GLN A O 1
ATOM 1459 N N . GLN A 1 182 ? 1.276 -10.805 -8.190 1.00 89.69 182 GLN A N 1
ATOM 1460 C CA . GLN A 1 182 ? 1.074 -11.479 -9.467 1.00 89.69 182 GLN A CA 1
ATOM 1461 C C . GLN A 1 182 ? 0.333 -10.587 -10.471 1.00 89.69 182 GLN A C 1
ATOM 1463 O O . GLN A 1 182 ? 0.770 -10.516 -11.623 1.00 89.69 182 GLN A O 1
ATOM 1468 N N . LEU A 1 183 ? -0.725 -9.891 -10.040 1.00 89.25 183 LEU A N 1
ATOM 1469 C CA . LEU A 1 183 ? -1.463 -8.939 -10.879 1.00 89.25 183 LEU A CA 1
ATOM 1470 C C . LEU A 1 183 ? -0.597 -7.731 -11.273 1.00 89.25 183 LEU A C 1
ATOM 1472 O O . LEU A 1 183 ? -0.589 -7.296 -12.424 1.00 89.25 183 LEU A O 1
ATOM 1476 N N . LEU A 1 184 ? 0.184 -7.197 -10.334 1.00 89.94 184 LEU A N 1
ATOM 1477 C CA . LEU A 1 184 ? 1.124 -6.114 -10.627 1.00 89.94 184 LEU A CA 1
ATOM 1478 C C . LEU A 1 184 ? 2.191 -6.555 -11.628 1.00 89.94 184 LEU A C 1
ATOM 1480 O O . LEU A 1 184 ? 2.499 -5.821 -12.566 1.00 89.94 184 LEU A O 1
ATOM 1484 N N . ALA A 1 185 ? 2.722 -7.769 -11.475 1.00 88.62 185 ALA A N 1
ATOM 1485 C CA . ALA A 1 185 ? 3.702 -8.320 -12.397 1.00 88.62 185 ALA A CA 1
ATOM 1486 C C . ALA A 1 185 ? 3.121 -8.547 -13.801 1.00 88.62 185 ALA A C 1
ATOM 1488 O O . ALA A 1 185 ? 3.826 -8.291 -14.778 1.00 88.62 185 ALA A O 1
ATOM 1489 N N . SER A 1 186 ? 1.868 -9.005 -13.932 1.00 86.50 186 SER A N 1
ATOM 1490 C CA . SER A 1 186 ? 1.238 -9.143 -15.254 1.00 86.50 186 SER A CA 1
ATOM 1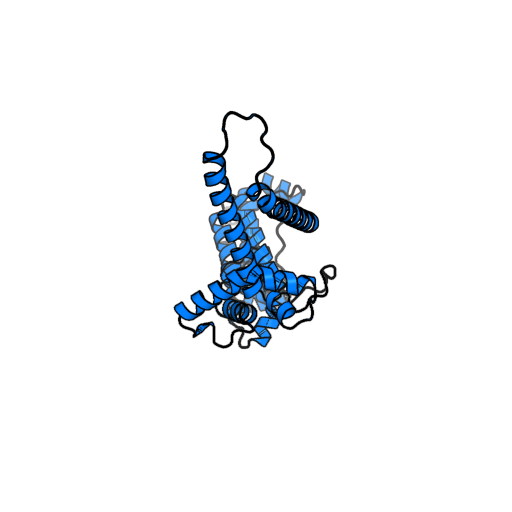491 C C . SER A 1 186 ? 1.072 -7.783 -15.926 1.00 86.50 186 SER A C 1
ATOM 1493 O O . SER A 1 186 ? 1.469 -7.633 -17.076 1.00 86.50 186 SER A O 1
ATOM 1495 N N . ARG A 1 187 ? 0.618 -6.764 -15.188 1.00 86.38 187 ARG A N 1
ATOM 1496 C CA . ARG A 1 187 ? 0.476 -5.392 -15.704 1.00 86.38 187 ARG A CA 1
ATOM 1497 C C . ARG A 1 187 ? 1.823 -4.726 -16.008 1.00 86.38 187 ARG A C 1
ATOM 1499 O O . ARG A 1 187 ? 1.925 -3.903 -16.915 1.00 86.38 187 ARG A O 1
ATOM 1506 N N . TRP A 1 188 ? 2.876 -5.088 -15.277 1.00 88.56 188 TRP A N 1
ATOM 1507 C CA . TRP A 1 188 ? 4.230 -4.577 -15.496 1.00 88.56 188 TRP A CA 1
ATOM 1508 C C . TRP A 1 188 ? 4.892 -5.170 -16.752 1.00 88.56 188 TRP A C 1
ATOM 1510 O O . TRP A 1 188 ? 5.574 -4.450 -17.487 1.00 88.56 188 TRP A O 1
ATOM 1520 N N . TYR A 1 189 ? 4.678 -6.464 -17.021 1.00 86.31 189 TYR A N 1
ATOM 1521 C CA . TYR A 1 189 ? 5.288 -7.206 -18.136 1.00 86.31 189 TYR A CA 1
ATOM 1522 C C . TYR A 1 189 ? 4.317 -7.529 -19.287 1.00 86.31 189 TYR A C 1
ATOM 1524 O O . TYR A 1 189 ? 4.597 -8.451 -20.050 1.00 86.31 189 TYR A O 1
ATOM 1532 N N . ASP A 1 190 ? 3.223 -6.778 -19.426 1.00 74.12 190 ASP A N 1
ATOM 1533 C CA . ASP A 1 190 ? 2.044 -7.071 -20.269 1.00 74.12 190 ASP A CA 1
ATOM 1534 C C . ASP A 1 190 ? 2.367 -7.557 -21.704 1.00 74.12 190 ASP A C 1
ATOM 1536 O O . ASP A 1 190 ? 1.716 -8.447 -22.236 1.00 74.12 190 ASP A O 1
ATOM 1540 N N . GLU A 1 191 ? 3.452 -7.063 -22.315 1.00 67.31 191 GLU A N 1
ATOM 1541 C CA . GLU A 1 191 ? 3.864 -7.434 -23.681 1.00 67.31 191 GLU A CA 1
ATOM 1542 C C . GLU A 1 191 ? 5.073 -8.368 -23.803 1.00 67.31 191 GLU A C 1
ATOM 1544 O O . GLU A 1 191 ? 5.517 -8.684 -24.908 1.00 67.31 191 GLU A O 1
ATOM 1549 N N . PHE A 1 192 ? 5.619 -8.840 -22.688 1.00 72.94 192 PHE A N 1
ATOM 1550 C CA . PHE A 1 192 ? 6.696 -9.821 -22.705 1.00 72.94 192 PHE A CA 1
ATOM 1551 C C . PHE A 1 192 ? 6.160 -11.185 -22.267 1.00 72.94 192 PHE A C 1
ATOM 1553 O O . PHE A 1 192 ? 6.431 -11.620 -21.137 1.00 72.94 192 PHE A O 1
ATOM 1560 N N . PRO A 1 193 ? 5.431 -11.907 -23.146 1.00 72.38 193 PRO A N 1
ATOM 1561 C CA . PRO A 1 193 ? 4.954 -13.238 -22.823 1.00 72.38 193 PRO A CA 1
ATOM 1562 C C . PRO A 1 193 ? 6.154 -14.118 -22.469 1.00 72.38 193 PRO A C 1
ATOM 1564 O O . PRO A 1 193 ? 7.168 -14.181 -23.172 1.00 72.38 193 PRO A O 1
ATOM 1567 N N . GLY A 1 194 ? 6.071 -14.751 -21.302 1.00 74.38 194 GLY A N 1
ATOM 1568 C CA . GLY A 1 194 ? 7.138 -15.603 -20.795 1.00 74.38 194 GLY A CA 1
ATOM 1569 C C . GLY A 1 194 ? 8.385 -14.869 -20.296 1.00 74.38 194 GLY A C 1
ATOM 1570 O O . GLY A 1 194 ? 9.372 -15.555 -20.036 1.00 74.38 194 GLY A O 1
ATOM 1571 N N . TRP A 1 195 ? 8.375 -13.539 -20.087 1.00 83.94 195 TRP A N 1
ATOM 1572 C CA . TRP A 1 195 ? 9.514 -12.814 -19.486 1.00 83.94 195 TRP A CA 1
ATOM 1573 C C . TRP A 1 195 ? 10.024 -13.505 -18.223 1.00 83.94 195 TRP A C 1
ATOM 1575 O O . TRP A 1 195 ? 11.223 -13.726 -18.072 1.00 83.94 195 TRP A O 1
ATOM 1585 N N . ARG A 1 196 ? 9.106 -13.951 -17.356 1.00 81.38 196 ARG A N 1
ATOM 1586 C CA . ARG A 1 196 ? 9.429 -14.683 -16.123 1.00 81.38 196 ARG A CA 1
ATOM 1587 C C . ARG A 1 196 ? 10.285 -15.930 -16.390 1.00 81.38 196 ARG A C 1
ATOM 1589 O O . ARG A 1 196 ? 11.245 -16.148 -15.660 1.00 81.38 196 ARG A O 1
ATOM 1596 N N . ARG A 1 197 ? 10.000 -16.672 -17.468 1.00 85.94 197 ARG A N 1
ATOM 1597 C CA . ARG A 1 197 ? 10.673 -17.927 -17.856 1.00 85.94 197 ARG A CA 1
ATOM 1598 C C . ARG A 1 197 ? 11.990 -17.722 -18.615 1.00 85.94 197 ARG A C 1
ATOM 1600 O O . ARG A 1 197 ? 12.737 -18.678 -18.781 1.00 85.94 197 ARG A O 1
ATOM 1607 N N . ARG A 1 198 ? 12.288 -16.509 -19.099 1.00 88.06 198 ARG A N 1
ATOM 1608 C CA . ARG A 1 198 ? 13.522 -16.251 -19.861 1.00 88.06 198 ARG A CA 1
ATOM 1609 C C . ARG A 1 198 ? 14.763 -16.349 -18.973 1.00 88.06 198 ARG A C 1
ATOM 1611 O O . ARG A 1 198 ? 14.756 -15.878 -17.831 1.00 88.06 198 ARG A O 1
ATOM 1618 N N . HIS A 1 199 ? 15.840 -16.888 -19.547 1.00 92.81 199 HIS A N 1
ATOM 1619 C CA . HIS A 1 199 ? 17.157 -16.927 -18.917 1.00 92.81 199 HIS A CA 1
ATOM 1620 C C . HIS A 1 199 ? 17.653 -15.511 -18.594 1.00 92.81 199 HIS A C 1
ATOM 1622 O O . HIS A 1 199 ? 17.387 -14.559 -19.337 1.00 92.81 199 HIS A O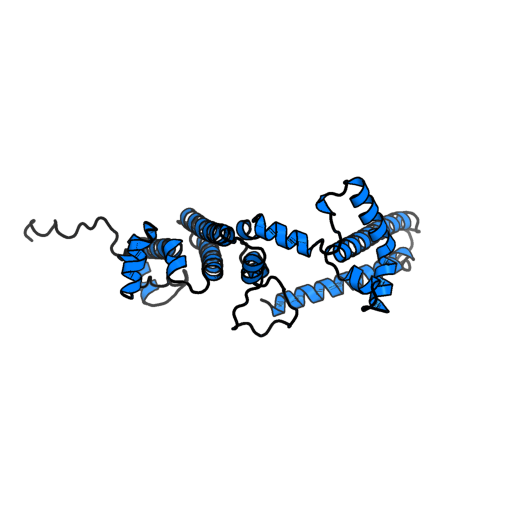 1
ATOM 1628 N N . TRP A 1 200 ? 18.390 -15.368 -17.493 1.00 93.50 200 TRP A N 1
ATOM 1629 C CA . TRP A 1 200 ? 18.849 -14.069 -16.997 1.00 93.50 200 TRP A CA 1
ATOM 1630 C C . TRP A 1 200 ? 19.712 -13.315 -18.026 1.00 93.50 200 TRP A C 1
ATOM 1632 O O . TRP A 1 200 ? 19.547 -12.109 -18.184 1.00 93.50 200 TRP A O 1
ATOM 1642 N N . ALA A 1 201 ? 20.541 -14.023 -18.802 1.00 93.81 201 ALA A N 1
ATOM 1643 C CA . ALA A 1 201 ? 21.388 -13.412 -19.832 1.00 93.81 201 ALA A CA 1
ATOM 1644 C C . ALA A 1 201 ? 20.570 -12.759 -20.962 1.00 93.81 201 ALA A C 1
ATOM 1646 O O . ALA A 1 201 ? 20.876 -11.651 -21.394 1.00 93.81 201 ALA A O 1
ATOM 1647 N N . VAL A 1 202 ? 19.478 -13.402 -21.399 1.00 91.69 202 VAL A N 1
ATOM 1648 C CA . VAL A 1 202 ? 18.579 -12.846 -22.428 1.00 91.69 202 VAL A CA 1
ATOM 1649 C C . VAL A 1 202 ? 17.875 -11.598 -21.901 1.00 91.69 202 VAL A C 1
ATOM 1651 O O . VAL A 1 202 ? 17.718 -10.621 -22.634 1.00 91.69 202 VAL A O 1
ATOM 1654 N N . LYS A 1 203 ? 17.479 -11.605 -20.621 1.00 91.81 203 LYS A N 1
ATOM 1655 C CA . LYS A 1 203 ? 16.895 -10.429 -19.964 1.00 91.81 203 LYS A CA 1
ATOM 1656 C C . LYS A 1 203 ? 17.889 -9.272 -19.949 1.00 91.81 203 LYS A C 1
ATOM 1658 O O . LYS A 1 203 ? 17.540 -8.180 -20.383 1.00 91.81 203 LYS A O 1
ATOM 1663 N N . MET A 1 204 ? 19.124 -9.536 -19.522 1.00 92.81 204 MET A N 1
ATOM 1664 C CA . MET A 1 204 ? 20.190 -8.536 -19.469 1.00 92.81 204 MET A CA 1
ATOM 1665 C C . MET A 1 204 ? 20.479 -7.945 -20.852 1.00 92.81 204 MET A C 1
ATOM 1667 O O . MET A 1 204 ? 20.470 -6.727 -21.004 1.00 92.81 204 MET A O 1
ATOM 1671 N N . LEU A 1 205 ? 20.644 -8.794 -21.872 1.00 94.00 205 LEU A N 1
ATOM 1672 C CA . LEU A 1 205 ? 20.875 -8.353 -23.248 1.00 94.00 205 LEU A CA 1
ATOM 1673 C C . LEU A 1 205 ? 19.720 -7.486 -23.768 1.00 94.00 205 LEU A C 1
ATOM 1675 O O . LEU A 1 205 ? 19.954 -6.426 -24.340 1.00 94.00 205 LEU A O 1
ATOM 1679 N N . THR A 1 206 ? 18.473 -7.896 -23.517 1.00 90.00 206 THR A N 1
ATOM 1680 C CA . THR A 1 206 ? 17.291 -7.115 -23.915 1.00 90.00 206 THR A CA 1
ATOM 1681 C C . THR A 1 206 ? 17.280 -5.746 -23.227 1.00 90.00 206 THR A C 1
ATOM 1683 O O . THR A 1 206 ? 17.048 -4.736 -23.889 1.00 90.00 206 THR A O 1
ATOM 1686 N N . CYS A 1 207 ? 17.577 -5.686 -21.923 1.00 92.12 207 CYS A N 1
ATOM 1687 C CA . CYS A 1 207 ? 17.660 -4.426 -21.183 1.00 92.12 207 CYS A CA 1
ATOM 1688 C C . CYS A 1 207 ? 18.762 -3.504 -21.722 1.00 92.12 207 CYS A C 1
ATOM 1690 O O . CYS A 1 207 ? 18.528 -2.305 -21.837 1.00 92.12 207 CYS A O 1
ATOM 1692 N N . ILE A 1 208 ? 19.931 -4.045 -22.088 1.00 93.62 208 ILE A N 1
ATOM 1693 C CA . ILE A 1 208 ? 21.036 -3.269 -22.674 1.00 93.62 208 ILE A CA 1
ATOM 1694 C C . ILE A 1 208 ? 20.638 -2.709 -24.044 1.00 93.62 208 ILE A C 1
ATOM 1696 O O . ILE A 1 208 ? 20.835 -1.523 -24.292 1.00 93.62 208 ILE A O 1
ATOM 1700 N N . ILE A 1 209 ? 20.035 -3.527 -24.914 1.00 93.12 209 ILE A N 1
ATOM 1701 C CA . ILE A 1 209 ? 19.599 -3.095 -26.252 1.00 93.12 209 ILE A CA 1
ATOM 1702 C C . ILE A 1 209 ? 18.549 -1.981 -26.146 1.00 93.12 209 ILE A C 1
ATOM 1704 O O . ILE A 1 209 ? 18.688 -0.939 -26.784 1.00 93.12 209 ILE A O 1
ATOM 1708 N N . VAL A 1 210 ? 17.520 -2.167 -25.310 1.00 92.25 210 VAL A N 1
ATOM 1709 C CA . VAL A 1 210 ? 16.485 -1.141 -25.079 1.00 92.25 210 VAL A CA 1
ATOM 1710 C C . VAL A 1 210 ? 17.092 0.111 -24.446 1.00 92.25 210 VAL A C 1
ATOM 1712 O O . VAL A 1 210 ? 16.754 1.225 -24.842 1.00 92.25 210 VAL A O 1
ATOM 1715 N N . GLY A 1 211 ? 18.007 -0.079 -23.494 1.00 93.81 211 GLY A N 1
ATOM 1716 C CA . GLY A 1 211 ? 18.738 0.990 -22.831 1.00 93.81 211 GLY A CA 1
ATOM 1717 C C . GLY A 1 211 ? 19.562 1.820 -23.805 1.00 93.81 211 GLY A C 1
ATOM 1718 O O . GLY A 1 211 ? 19.510 3.031 -23.711 1.00 93.81 211 GLY A O 1
ATOM 1719 N N . PHE A 1 212 ? 20.252 1.220 -24.776 1.00 93.00 212 PHE A N 1
ATOM 1720 C CA . PHE A 1 212 ? 21.018 1.956 -25.790 1.00 93.00 212 PHE A CA 1
ATOM 1721 C C . PHE A 1 212 ? 20.115 2.678 -26.804 1.00 93.00 212 PHE A C 1
ATOM 1723 O O . PHE A 1 212 ? 20.414 3.791 -27.231 1.00 93.00 212 PHE A O 1
ATOM 1730 N N . LEU A 1 213 ? 18.975 2.076 -27.154 1.00 93.12 213 LEU A N 1
ATOM 1731 C CA . LEU A 1 213 ? 17.994 2.635 -28.093 1.00 93.12 213 LEU A CA 1
ATOM 1732 C C . LEU A 1 213 ? 17.055 3.684 -27.467 1.00 93.12 213 LEU A C 1
ATOM 1734 O O . LEU A 1 213 ? 16.191 4.225 -28.164 1.00 93.12 213 LEU A O 1
ATOM 1738 N N . PHE A 1 214 ? 17.236 4.040 -26.188 1.00 93.25 214 PHE A N 1
ATOM 1739 C CA . PHE A 1 214 ? 16.386 5.019 -25.504 1.00 93.25 214 PHE A CA 1
ATOM 1740 C C . PHE A 1 214 ? 16.243 6.387 -26.209 1.00 93.25 214 PHE A C 1
ATOM 1742 O O . PHE A 1 214 ? 15.121 6.911 -26.178 1.00 93.25 214 PHE A O 1
ATOM 1749 N N . PRO A 1 215 ? 17.273 6.995 -26.853 1.00 91.31 215 PRO A N 1
ATOM 1750 C CA . PRO A 1 215 ? 17.090 8.307 -27.465 1.00 91.31 215 PRO A CA 1
ATOM 1751 C C . PRO A 1 215 ? 16.213 8.199 -28.716 1.00 91.31 215 PRO A C 1
ATOM 1753 O O . PRO A 1 215 ? 15.337 9.036 -28.917 1.00 91.31 215 PRO A O 1
ATOM 1756 N N . VAL A 1 216 ? 16.363 7.121 -29.497 1.00 91.00 216 VAL A N 1
ATOM 1757 C CA . VAL A 1 216 ? 15.527 6.840 -30.674 1.00 91.00 216 VAL A CA 1
ATOM 1758 C C . VAL A 1 216 ? 14.072 6.653 -30.252 1.00 91.00 216 VAL A C 1
ATOM 1760 O O . VAL A 1 216 ? 13.190 7.311 -30.798 1.00 91.00 216 VAL A O 1
ATOM 1763 N N . PHE A 1 217 ? 13.812 5.830 -29.228 1.00 89.38 217 PHE A N 1
ATOM 1764 C CA . PHE A 1 217 ? 12.449 5.628 -28.723 1.00 89.38 217 PHE A CA 1
ATOM 1765 C C . PHE A 1 217 ? 11.815 6.924 -28.205 1.00 89.38 217 PHE A C 1
ATOM 1767 O O . PHE A 1 217 ? 10.634 7.170 -28.456 1.00 89.38 217 PHE A O 1
ATOM 1774 N N . SER A 1 218 ? 12.596 7.771 -27.531 1.00 89.38 218 SER A N 1
ATOM 1775 C CA . SER A 1 218 ? 12.119 9.053 -27.002 1.00 89.38 218 SER A CA 1
ATOM 1776 C C . SER A 1 218 ? 11.760 10.036 -28.123 1.00 89.38 218 SER A C 1
ATOM 1778 O O . SER A 1 218 ? 10.695 10.651 -28.078 1.00 89.38 218 SER A O 1
ATOM 1780 N N . VAL A 1 219 ? 12.594 10.141 -29.165 1.00 89.94 219 VAL A N 1
ATOM 1781 C CA . VAL A 1 219 ? 12.317 10.984 -30.342 1.00 89.94 219 VAL A CA 1
ATOM 1782 C C . VAL A 1 219 ? 11.099 10.470 -31.113 1.00 89.94 219 VAL A C 1
ATOM 1784 O O . VAL A 1 219 ? 10.211 11.254 -31.449 1.00 89.94 219 VAL A O 1
ATOM 1787 N N . CYS A 1 220 ? 10.992 9.156 -31.333 1.00 88.81 220 CYS A N 1
ATOM 1788 C CA . CYS A 1 220 ? 9.818 8.560 -31.974 1.00 88.81 220 CYS A CA 1
ATOM 1789 C C . CYS A 1 220 ? 8.523 8.857 -31.204 1.00 88.81 220 CYS A C 1
ATOM 1791 O O . CYS A 1 220 ? 7.493 9.120 -31.823 1.00 88.81 220 CYS A O 1
ATOM 1793 N N . TYR A 1 221 ? 8.569 8.848 -29.869 1.00 89.62 221 TYR A N 1
ATOM 1794 C CA . TYR A 1 221 ? 7.417 9.186 -29.035 1.00 89.62 221 TYR A CA 1
ATOM 1795 C C . TYR A 1 221 ? 7.019 10.663 -29.130 1.00 89.62 221 TYR A C 1
ATOM 1797 O O . TYR A 1 221 ? 5.826 10.960 -29.150 1.00 89.62 221 TYR A O 1
ATOM 1805 N N . LEU A 1 222 ? 7.992 11.576 -29.233 1.00 89.38 222 LEU A N 1
ATOM 1806 C CA . LEU A 1 222 ? 7.730 13.008 -29.416 1.00 89.38 222 LEU A CA 1
ATOM 1807 C C . LEU A 1 222 ? 7.097 13.319 -30.779 1.00 89.38 222 LEU A C 1
ATOM 1809 O O . LEU A 1 222 ? 6.203 14.156 -30.852 1.00 89.38 222 LEU A O 1
ATOM 1813 N N . ILE A 1 223 ? 7.540 12.644 -31.845 1.00 91.44 223 ILE A N 1
ATOM 1814 C CA . ILE A 1 223 ? 7.069 12.903 -33.216 1.00 91.44 223 ILE A CA 1
ATOM 1815 C C . ILE A 1 223 ? 5.745 12.182 -33.504 1.00 91.44 223 ILE A C 1
ATOM 1817 O O . ILE A 1 223 ? 4.828 12.762 -34.081 1.00 91.44 223 ILE A O 1
ATOM 1821 N N . ALA A 1 224 ? 5.633 10.906 -33.123 1.00 89.75 224 ALA A N 1
ATOM 1822 C CA . ALA A 1 224 ? 4.503 10.048 -33.475 1.00 89.75 224 ALA A CA 1
ATOM 1823 C C . ALA A 1 224 ? 4.070 9.171 -32.282 1.00 89.75 224 ALA A C 1
ATOM 1825 O O . ALA A 1 224 ? 4.322 7.958 -32.268 1.00 89.75 224 ALA A O 1
ATOM 1826 N N . PRO A 1 225 ? 3.355 9.736 -31.290 1.00 87.38 225 PRO A N 1
ATOM 1827 C CA . PRO A 1 225 ? 2.999 9.032 -30.053 1.00 87.38 225 PRO A CA 1
ATOM 1828 C C . PRO A 1 225 ? 2.043 7.844 -30.258 1.00 87.38 225 PRO A C 1
ATOM 1830 O O . PRO A 1 225 ? 1.995 6.944 -29.421 1.00 87.38 225 PRO A O 1
ATOM 1833 N N . LYS A 1 226 ? 1.288 7.817 -31.367 1.00 87.81 226 LYS A N 1
ATOM 1834 C CA . LYS A 1 226 ? 0.366 6.720 -31.727 1.00 87.81 226 LYS A CA 1
ATOM 1835 C C . LYS A 1 226 ? 1.020 5.603 -32.557 1.00 87.81 226 LYS A C 1
ATOM 1837 O O . LYS A 1 226 ? 0.349 4.633 -32.891 1.00 87.81 226 LYS A O 1
ATOM 1842 N N . SER A 1 227 ? 2.300 5.735 -32.911 1.00 90.56 227 SER A N 1
ATOM 1843 C CA . SER A 1 227 ? 3.047 4.691 -33.627 1.00 90.56 227 SER A CA 1
ATOM 1844 C C . SER A 1 227 ? 3.254 3.445 -32.744 1.00 90.56 227 SER A C 1
ATOM 1846 O O . SER A 1 227 ? 3.212 3.561 -31.516 1.00 90.56 227 SER A O 1
ATOM 1848 N N . PRO A 1 228 ? 3.535 2.255 -33.315 1.00 85.75 228 PRO A N 1
ATOM 1849 C CA . PRO A 1 228 ? 3.822 1.056 -32.518 1.00 85.75 228 PRO A CA 1
ATOM 1850 C C . PRO A 1 228 ? 5.009 1.257 -31.559 1.00 85.75 228 PRO A C 1
ATOM 1852 O O . PRO A 1 228 ? 4.964 0.801 -30.418 1.00 85.75 228 PRO A O 1
ATOM 1855 N N . LEU A 1 229 ? 6.036 2.012 -31.974 1.00 84.19 229 LEU A N 1
ATOM 1856 C CA . LEU A 1 229 ? 7.175 2.380 -31.120 1.00 84.19 229 LEU A CA 1
ATOM 1857 C C . LEU A 1 229 ? 6.777 3.371 -30.012 1.00 84.19 229 LEU A C 1
ATOM 1859 O O . LEU A 1 229 ? 7.232 3.245 -28.875 1.00 84.19 229 LEU A O 1
ATOM 1863 N N . GLY A 1 230 ? 5.891 4.324 -30.316 1.00 84.81 230 GLY A N 1
ATOM 1864 C CA . GLY A 1 230 ? 5.332 5.249 -29.329 1.00 84.81 230 GLY A CA 1
ATOM 1865 C C . GLY A 1 230 ? 4.486 4.538 -28.266 1.00 84.81 230 GLY A C 1
ATOM 1866 O O . GLY A 1 230 ? 4.598 4.833 -27.078 1.00 84.81 230 GLY A O 1
ATOM 1867 N N . LEU A 1 231 ? 3.699 3.534 -28.655 1.00 86.50 231 LEU A N 1
ATOM 1868 C CA . LEU A 1 231 ? 2.966 2.685 -27.710 1.00 86.50 231 LEU A CA 1
ATOM 1869 C C . LEU A 1 231 ? 3.905 1.782 -26.895 1.00 86.50 231 LEU A C 1
ATOM 1871 O O . LEU A 1 231 ? 3.636 1.512 -25.724 1.00 86.50 231 LEU A O 1
ATOM 1875 N N . PHE A 1 232 ? 5.035 1.363 -27.471 1.00 87.81 232 PHE A N 1
ATOM 1876 C CA . PHE A 1 232 ? 6.037 0.551 -26.782 1.00 87.81 232 PHE A CA 1
ATOM 1877 C C . PHE A 1 232 ? 6.675 1.263 -25.580 1.00 87.81 232 PHE A C 1
ATOM 1879 O O . PHE A 1 232 ? 6.756 0.660 -24.509 1.00 87.81 232 PHE A O 1
ATOM 1886 N N . ILE A 1 233 ? 7.033 2.549 -25.694 1.00 87.44 233 ILE A N 1
ATOM 1887 C CA . ILE A 1 233 ? 7.612 3.318 -24.572 1.00 87.44 233 ILE A CA 1
ATOM 1888 C C . ILE A 1 233 ? 6.591 3.679 -23.479 1.00 87.44 233 ILE A C 1
ATOM 1890 O O . ILE A 1 233 ? 6.971 3.919 -22.333 1.00 87.44 233 ILE A O 1
ATOM 1894 N N . ARG A 1 234 ? 5.282 3.700 -23.783 1.00 86.94 234 ARG A N 1
ATOM 1895 C CA . ARG A 1 234 ? 4.244 3.994 -22.770 1.00 86.94 234 ARG A CA 1
ATOM 1896 C C . ARG A 1 234 ? 4.165 2.914 -21.690 1.00 86.94 234 ARG A C 1
ATOM 1898 O O . ARG A 1 234 ? 3.699 3.209 -20.588 1.00 86.94 234 ARG A O 1
ATOM 1905 N N . LYS A 1 235 ? 4.651 1.705 -21.983 1.00 87.94 235 LYS A N 1
ATOM 1906 C CA . LYS A 1 235 ? 4.659 0.564 -21.064 1.00 87.94 235 LYS A CA 1
ATOM 1907 C C . LYS A 1 235 ? 5.572 0.812 -19.867 1.00 87.94 235 LYS A C 1
ATOM 1909 O O . LYS A 1 235 ? 6.671 1.343 -20.043 1.00 87.94 235 LYS A O 1
ATOM 1914 N N . PRO A 1 236 ? 5.175 0.374 -18.663 1.00 89.75 236 PRO A N 1
ATOM 1915 C CA . PRO A 1 236 ? 5.886 0.701 -17.431 1.00 89.75 236 PRO A CA 1
ATOM 1916 C C . PRO A 1 236 ? 7.319 0.154 -17.408 1.00 89.75 236 PRO A C 1
ATOM 1918 O O . PRO A 1 236 ? 8.244 0.896 -17.087 1.00 89.75 236 PRO A O 1
ATOM 1921 N N . PHE A 1 237 ? 7.531 -1.097 -17.833 1.00 90.38 237 PHE A N 1
ATOM 1922 C CA . PHE A 1 237 ? 8.865 -1.703 -17.843 1.00 90.38 237 PHE A CA 1
ATOM 1923 C C . PHE A 1 237 ? 9.843 -1.008 -18.804 1.00 90.38 237 PHE A C 1
ATOM 1925 O O . PHE A 1 237 ? 10.989 -0.751 -18.441 1.00 90.38 237 PHE A O 1
ATOM 1932 N N . ILE A 1 238 ? 9.392 -0.654 -20.012 1.00 91.00 238 ILE A N 1
ATOM 1933 C CA . ILE A 1 238 ? 10.230 0.047 -21.000 1.00 91.00 238 ILE A CA 1
ATOM 1934 C C . ILE A 1 238 ? 10.522 1.467 -20.544 1.00 91.00 238 ILE A C 1
ATOM 1936 O O . ILE A 1 238 ? 11.676 1.888 -20.561 1.00 91.00 238 ILE A O 1
ATOM 1940 N N . LYS A 1 239 ? 9.495 2.175 -20.064 1.00 91.06 239 LYS A N 1
ATOM 1941 C CA . LYS A 1 239 ? 9.642 3.503 -19.471 1.00 91.06 239 LYS A CA 1
ATOM 1942 C C . LYS A 1 239 ? 10.697 3.493 -18.362 1.00 91.06 239 LYS A C 1
ATOM 1944 O O . LYS A 1 239 ? 11.574 4.352 -18.363 1.00 91.06 239 LYS A O 1
ATOM 1949 N N . PHE A 1 240 ? 10.660 2.498 -17.471 1.00 93.50 240 PHE A N 1
ATOM 1950 C CA . PHE A 1 240 ? 11.667 2.321 -16.425 1.00 93.50 240 PHE A CA 1
ATOM 1951 C C . PHE A 1 240 ? 13.082 2.177 -17.004 1.00 93.50 240 PHE A C 1
ATOM 1953 O O . PHE A 1 240 ? 13.955 2.962 -16.640 1.00 93.50 240 PHE A O 1
ATOM 1960 N N . ILE A 1 241 ? 13.298 1.259 -17.956 1.00 93.56 241 ILE A N 1
ATOM 1961 C CA . ILE A 1 241 ? 14.616 1.068 -18.592 1.00 93.56 241 ILE A CA 1
ATOM 1962 C C . ILE A 1 241 ? 15.110 2.365 -19.242 1.00 93.56 241 ILE A C 1
ATOM 1964 O O . ILE A 1 241 ? 16.265 2.734 -19.047 1.00 93.56 241 ILE A O 1
ATOM 1968 N N . CYS A 1 242 ? 14.254 3.080 -19.978 1.00 93.38 242 CYS A N 1
ATOM 1969 C CA . CYS A 1 242 ? 14.631 4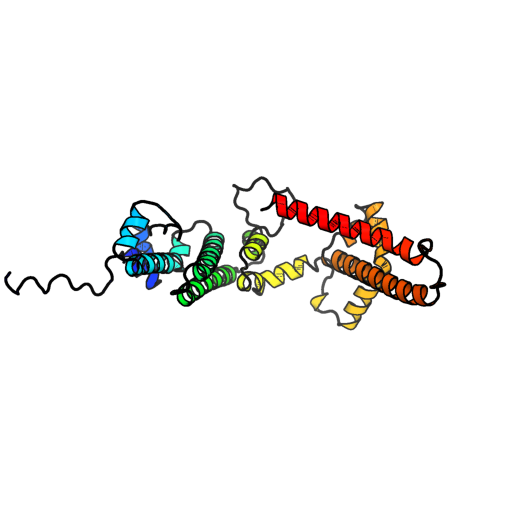.332 -20.634 1.00 93.38 242 CYS A CA 1
ATOM 1970 C C . CYS A 1 242 ? 15.005 5.431 -19.626 1.00 93.38 242 CYS A C 1
ATOM 1972 O O . CYS A 1 242 ? 16.006 6.121 -19.826 1.00 93.38 242 CYS A O 1
ATOM 1974 N N . HIS A 1 243 ? 14.254 5.582 -18.529 1.00 92.75 243 HIS A N 1
ATOM 1975 C CA . HIS A 1 243 ? 14.605 6.532 -17.467 1.00 92.75 243 HIS A CA 1
ATOM 1976 C C . HIS A 1 243 ? 15.927 6.166 -16.787 1.00 92.75 243 HIS A C 1
ATOM 1978 O O . HIS A 1 2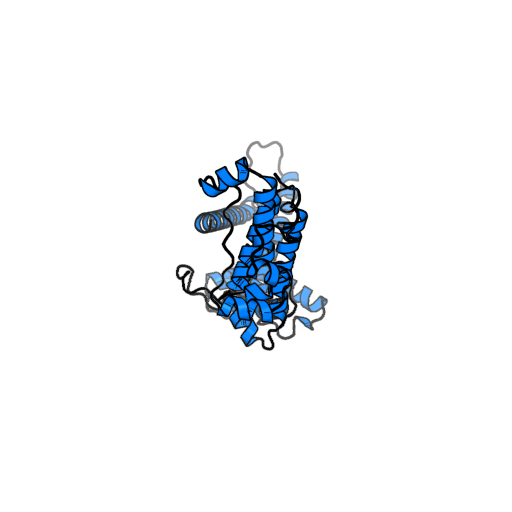43 ? 16.772 7.041 -16.592 1.00 92.75 243 HIS A O 1
ATOM 1984 N N . THR A 1 244 ? 16.134 4.887 -16.462 1.00 94.75 244 THR A N 1
ATOM 1985 C CA . THR A 1 244 ? 17.389 4.415 -15.867 1.00 94.75 244 THR A CA 1
ATOM 1986 C C . THR A 1 244 ? 18.566 4.618 -16.818 1.00 94.75 244 THR A C 1
ATOM 1988 O O . THR A 1 244 ? 19.596 5.133 -16.395 1.00 94.75 244 THR A O 1
ATOM 1991 N N . ALA A 1 245 ? 18.417 4.289 -18.104 1.00 95.31 245 ALA A N 1
ATOM 1992 C CA . ALA A 1 245 ? 19.453 4.494 -19.113 1.00 95.31 245 ALA A CA 1
ATOM 1993 C C . ALA A 1 245 ? 19.815 5.980 -19.265 1.00 95.31 245 ALA A C 1
ATOM 1995 O O . ALA A 1 245 ? 20.992 6.321 -19.209 1.00 95.31 245 ALA A O 1
ATOM 1996 N N . SER A 1 246 ? 18.817 6.868 -19.346 1.00 94.62 246 SER A N 1
ATOM 1997 C CA . SER A 1 246 ? 19.033 8.322 -19.390 1.00 94.62 246 SER A CA 1
ATOM 1998 C C . SER A 1 246 ? 19.753 8.851 -18.139 1.00 94.62 246 SER A C 1
ATOM 2000 O O . SER A 1 246 ? 20.623 9.724 -18.222 1.00 94.62 246 SER A O 1
ATOM 2002 N N . TYR A 1 247 ? 19.438 8.304 -16.962 1.00 94.00 247 TYR A N 1
ATOM 2003 C CA . TYR A 1 247 ? 20.138 8.650 -15.726 1.00 94.00 247 TYR A CA 1
ATOM 2004 C C . TYR A 1 247 ? 21.591 8.150 -15.720 1.00 94.00 247 TYR A C 1
ATOM 2006 O O . TYR A 1 247 ? 22.490 8.885 -15.315 1.00 94.00 247 TYR A O 1
ATOM 2014 N N . LEU A 1 248 ? 21.846 6.937 -16.219 1.00 95.25 248 LEU A N 1
ATOM 2015 C CA . LEU A 1 248 ? 23.203 6.407 -16.367 1.00 95.25 248 LEU A CA 1
ATOM 2016 C C . LEU A 1 248 ? 24.026 7.217 -17.376 1.00 95.25 248 LEU A C 1
ATOM 2018 O O . LEU A 1 248 ? 25.190 7.500 -17.102 1.00 95.25 248 LEU A O 1
ATOM 2022 N N . THR A 1 249 ? 23.436 7.661 -18.493 1.00 93.56 249 THR A N 1
ATOM 2023 C CA . THR A 1 249 ? 24.131 8.554 -19.437 1.00 93.56 249 THR A CA 1
ATOM 2024 C C . THR A 1 249 ? 24.472 9.896 -18.807 1.00 93.56 249 THR A C 1
ATOM 2026 O O . THR A 1 249 ? 25.558 10.413 -19.035 1.00 93.56 249 THR A O 1
ATOM 2029 N N . PHE A 1 250 ? 23.594 10.438 -17.960 1.00 94.19 250 PHE A N 1
ATOM 2030 C CA . PHE A 1 250 ? 23.884 11.657 -17.206 1.00 94.19 250 PHE A CA 1
ATOM 2031 C C . PHE A 1 250 ? 25.070 11.474 -16.251 1.00 94.19 250 PHE A C 1
ATOM 2033 O O . PHE A 1 250 ? 25.973 12.306 -16.234 1.00 94.19 250 PHE A O 1
ATOM 2040 N N . LEU A 1 251 ? 25.107 10.371 -15.495 1.00 94.12 251 LEU A N 1
ATOM 2041 C CA . LEU A 1 251 ? 26.245 10.057 -14.625 1.00 94.12 251 LEU A CA 1
ATOM 2042 C C . LEU A 1 251 ? 27.541 9.872 -15.421 1.00 94.12 251 LEU A C 1
ATOM 2044 O O . LEU A 1 251 ? 28.594 10.346 -15.006 1.00 94.12 251 LEU A O 1
ATOM 2048 N N . PHE A 1 252 ? 27.462 9.226 -16.582 1.00 93.38 252 PHE A N 1
ATOM 2049 C CA . PHE A 1 252 ? 28.606 9.066 -17.471 1.00 93.38 252 PHE A CA 1
ATOM 2050 C C . PHE A 1 252 ? 29.134 10.414 -17.987 1.00 93.38 252 PHE A C 1
ATOM 2052 O O . PHE A 1 252 ? 30.340 10.644 -17.953 1.00 93.38 252 PHE A O 1
ATOM 2059 N N . LEU A 1 253 ? 28.250 11.336 -18.391 1.00 91.38 253 LEU A N 1
ATOM 2060 C CA . LEU A 1 253 ? 28.645 12.690 -18.797 1.00 91.38 253 LEU A CA 1
ATOM 2061 C C . LEU A 1 253 ? 29.304 13.467 -17.651 1.00 91.38 253 LEU A C 1
ATOM 2063 O O . LEU A 1 253 ? 30.279 14.170 -17.892 1.00 91.38 253 LEU A O 1
ATOM 2067 N N . LEU A 1 254 ? 28.834 13.308 -16.410 1.00 92.25 254 LEU A N 1
ATOM 2068 C CA . LEU A 1 254 ? 29.481 13.917 -15.242 1.00 92.25 254 LEU A CA 1
ATOM 2069 C C . LEU A 1 254 ? 30.898 13.375 -15.007 1.00 92.25 254 LEU A C 1
ATOM 2071 O O . LEU A 1 254 ? 31.806 14.149 -14.712 1.00 92.25 254 LEU A O 1
ATOM 2075 N N . LEU A 1 255 ? 31.109 12.066 -15.173 1.00 92.31 255 LEU A N 1
ATOM 2076 C CA . LEU A 1 255 ? 32.447 11.471 -15.077 1.00 92.31 255 LEU A CA 1
ATOM 2077 C C . LEU A 1 255 ? 33.378 12.002 -16.175 1.00 92.31 255 LEU A C 1
ATOM 2079 O O . LEU A 1 255 ? 34.529 12.333 -15.894 1.00 92.31 255 LEU A O 1
ATOM 2083 N N . LEU A 1 256 ? 32.876 12.133 -17.407 1.00 89.25 256 LEU A N 1
ATOM 2084 C CA . LEU A 1 256 ? 33.636 12.734 -18.506 1.00 89.25 256 LEU A CA 1
ATOM 2085 C C . LEU A 1 256 ? 33.953 14.211 -18.251 1.00 89.25 256 LEU A C 1
ATOM 2087 O O . LEU A 1 256 ? 35.071 14.640 -18.529 1.00 89.25 256 LEU A O 1
ATOM 2091 N N . ALA A 1 257 ? 33.007 14.975 -17.698 1.00 87.81 257 ALA A N 1
ATOM 2092 C CA . ALA A 1 257 ? 33.233 16.367 -17.321 1.00 87.81 257 ALA A CA 1
ATOM 2093 C C . ALA A 1 257 ? 34.349 16.469 -16.273 1.00 87.81 257 ALA A C 1
ATOM 2095 O O . ALA A 1 257 ? 35.276 17.248 -16.458 1.00 87.81 257 ALA A O 1
ATOM 2096 N N . SER A 1 258 ? 34.330 15.615 -15.242 1.00 86.06 258 SER A N 1
ATOM 2097 C CA . SER A 1 258 ? 35.387 15.569 -14.221 1.00 86.06 258 SER A CA 1
ATOM 2098 C C . SER A 1 258 ? 36.772 15.320 -14.825 1.00 86.06 258 SER A C 1
ATOM 2100 O O . SER A 1 258 ? 37.722 16.005 -14.468 1.00 86.06 258 SER A O 1
ATOM 2102 N N . GLN A 1 259 ? 36.894 14.378 -15.766 1.00 84.38 259 GLN A N 1
ATOM 2103 C CA . GLN A 1 259 ? 38.171 14.096 -16.437 1.00 84.38 259 GLN A CA 1
ATOM 2104 C C . GLN A 1 259 ? 38.619 15.223 -17.379 1.00 84.38 259 GLN A C 1
ATOM 2106 O O . GLN A 1 259 ? 39.813 15.390 -17.623 1.00 84.38 259 GLN A O 1
ATOM 2111 N N . HIS A 1 260 ? 37.674 15.962 -17.967 1.00 74.38 260 HIS A N 1
ATOM 2112 C CA . HIS A 1 260 ? 37.977 17.069 -18.872 1.00 74.38 260 HIS A CA 1
ATOM 2113 C C . HIS A 1 260 ? 38.386 18.336 -18.112 1.00 74.38 260 HIS A C 1
ATOM 2115 O O . HIS A 1 260 ? 39.281 19.043 -18.570 1.00 74.38 260 HIS A O 1
ATOM 2121 N N . ILE A 1 261 ? 37.802 18.571 -16.932 1.00 68.06 261 ILE A N 1
ATOM 2122 C CA . ILE A 1 261 ? 38.175 19.664 -16.023 1.00 68.06 261 ILE A CA 1
ATOM 2123 C C . ILE A 1 261 ? 39.647 19.536 -15.604 1.00 68.06 261 ILE A C 1
ATOM 2125 O O . ILE A 1 261 ? 40.377 20.520 -15.696 1.00 68.06 261 ILE A O 1
ATOM 2129 N N . ASP A 1 262 ? 40.122 18.325 -15.287 1.00 61.81 262 ASP A N 1
ATOM 2130 C CA . ASP A 1 262 ? 41.543 18.066 -14.977 1.00 61.81 262 ASP A CA 1
ATOM 2131 C C . ASP A 1 262 ? 42.504 18.421 -16.129 1.00 61.81 262 ASP A C 1
ATOM 2133 O O . ASP A 1 262 ? 43.696 18.632 -15.907 1.00 61.81 262 ASP A O 1
ATOM 2137 N N . ARG A 1 263 ? 42.012 18.471 -17.374 1.00 64.38 263 ARG A N 1
ATOM 2138 C CA . ARG A 1 263 ? 42.810 18.814 -18.565 1.00 64.38 263 ARG A CA 1
ATOM 2139 C C . ARG A 1 263 ? 42.693 20.280 -18.980 1.00 64.38 263 ARG A C 1
ATOM 2141 O O . ARG A 1 263 ? 43.444 20.704 -19.854 1.00 64.38 263 ARG A O 1
ATOM 2148 N N . SER A 1 264 ? 41.741 21.022 -18.420 1.00 63.78 264 SER A N 1
ATOM 2149 C CA . SER A 1 264 ? 41.530 22.440 -18.724 1.00 63.78 264 SER A CA 1
ATOM 2150 C C . SER A 1 264 ? 42.460 23.329 -17.890 1.00 63.78 264 SER A C 1
ATOM 2152 O O . SER A 1 264 ? 42.788 22.985 -16.757 1.00 63.78 264 SER A O 1
ATOM 2154 N N . ASP A 1 265 ? 42.906 24.461 -18.446 1.00 64.88 265 ASP A N 1
ATOM 2155 C CA . ASP A 1 265 ? 43.805 25.399 -17.759 1.00 64.88 265 ASP A CA 1
ATOM 2156 C C . ASP A 1 265 ? 43.160 25.945 -16.472 1.00 64.88 265 ASP A C 1
ATOM 2158 O O . ASP A 1 265 ? 42.361 26.883 -16.497 1.00 64.88 265 ASP A O 1
ATOM 2162 N N . LEU A 1 266 ? 43.562 25.384 -15.326 1.00 65.50 266 LEU A N 1
ATOM 2163 C CA . LEU A 1 266 ? 43.074 25.725 -13.979 1.00 65.50 266 LEU A CA 1
ATOM 2164 C C . LEU A 1 266 ? 43.279 27.204 -13.596 1.00 65.50 266 LEU A C 1
ATOM 2166 O O . LEU A 1 266 ? 42.686 27.685 -12.633 1.00 65.50 266 LEU A O 1
ATOM 2170 N N . ASN A 1 267 ? 44.118 27.928 -14.341 1.00 69.75 267 ASN A N 1
ATOM 2171 C CA . ASN A 1 267 ? 44.486 29.315 -14.059 1.00 69.75 267 ASN A CA 1
ATOM 2172 C C . ASN A 1 267 ? 43.521 30.349 -14.664 1.00 69.75 267 ASN A C 1
ATOM 2174 O O . ASN A 1 267 ? 43.681 31.544 -14.412 1.00 69.75 267 ASN A O 1
ATOM 2178 N N . MET A 1 268 ? 42.528 29.928 -15.456 1.00 71.88 268 MET A N 1
ATOM 2179 C CA . MET A 1 268 ? 41.548 30.841 -16.047 1.00 71.88 268 MET A CA 1
ATOM 2180 C C . MET A 1 268 ? 40.330 31.001 -15.126 1.00 71.88 268 MET A C 1
ATOM 2182 O O . MET A 1 268 ? 39.547 30.073 -14.946 1.00 71.88 268 MET A O 1
ATOM 2186 N N . GLN A 1 269 ? 40.142 32.189 -14.542 1.00 70.25 269 GLN A N 1
ATOM 2187 C CA . GLN A 1 269 ? 38.923 32.510 -13.791 1.00 70.25 269 GLN A CA 1
ATOM 2188 C C . GLN A 1 269 ? 37.735 32.704 -14.746 1.00 70.25 269 GLN A C 1
ATOM 2190 O O . GLN A 1 269 ? 37.783 33.549 -15.635 1.00 70.25 269 GLN A O 1
ATOM 2195 N N . GLY A 1 270 ? 36.658 31.942 -14.530 1.00 76.69 270 GLY A N 1
ATOM 2196 C CA . GLY A 1 270 ? 35.424 32.017 -15.322 1.00 76.69 270 GLY A CA 1
ATOM 2197 C C . GLY A 1 270 ? 35.545 31.451 -16.744 1.00 76.69 270 GLY A C 1
ATOM 2198 O O . GLY A 1 270 ? 35.216 32.169 -17.691 1.00 76.69 270 GLY A O 1
ATOM 2199 N N . PRO A 1 271 ? 36.013 30.200 -16.932 1.00 80.31 271 PRO A N 1
ATOM 2200 C CA . PRO A 1 271 ? 36.112 29.621 -18.262 1.00 80.31 271 PRO A CA 1
ATOM 2201 C C . PRO A 1 271 ? 34.723 29.455 -18.901 1.00 80.31 271 PRO A C 1
ATOM 2203 O O . PRO A 1 271 ? 33.739 29.225 -18.192 1.00 80.31 271 PRO A O 1
ATOM 2206 N N . PRO A 1 272 ? 34.613 29.573 -20.238 1.00 81.69 272 PRO A N 1
ATOM 2207 C CA . PRO A 1 272 ? 33.360 29.297 -20.921 1.00 81.69 272 PRO A CA 1
ATOM 2208 C C . PRO A 1 272 ? 32.975 27.820 -20.734 1.00 81.69 272 PRO A C 1
ATOM 2210 O O . PRO A 1 272 ? 33.862 26.962 -20.696 1.00 81.69 272 PRO A O 1
ATOM 2213 N N . PRO A 1 273 ? 31.670 27.507 -20.656 1.00 83.19 273 PRO A N 1
ATOM 2214 C CA . PRO A 1 273 ? 31.212 26.148 -20.422 1.00 83.19 273 PRO A CA 1
ATOM 2215 C C . PRO A 1 273 ? 31.694 25.187 -21.507 1.00 83.19 273 PRO A C 1
ATOM 2217 O O . PRO A 1 273 ? 31.576 25.458 -22.709 1.00 83.19 273 PRO A O 1
ATOM 2220 N N . THR A 1 274 ? 32.224 24.047 -21.071 1.00 85.12 274 THR A N 1
ATOM 2221 C CA . THR A 1 274 ? 32.736 23.005 -21.968 1.00 85.12 274 THR A CA 1
ATOM 2222 C C . THR A 1 274 ? 31.596 22.326 -22.740 1.00 85.12 274 THR A C 1
ATOM 2224 O O . THR A 1 274 ? 30.427 22.386 -22.358 1.00 85.12 274 THR A O 1
ATOM 2227 N N . ILE A 1 275 ? 31.909 21.637 -23.846 1.00 86.69 275 ILE A N 1
ATOM 2228 C CA . ILE A 1 275 ? 30.896 20.909 -24.643 1.00 86.69 275 ILE A CA 1
ATOM 2229 C C . ILE A 1 275 ? 30.129 19.906 -23.764 1.00 86.69 275 ILE A C 1
ATOM 2231 O O . ILE A 1 275 ? 28.917 19.751 -23.904 1.00 86.69 275 ILE A O 1
ATOM 2235 N N . VAL A 1 276 ? 30.824 19.257 -22.824 1.00 87.69 276 VAL A N 1
ATOM 2236 C CA . VAL A 1 276 ? 30.217 18.293 -21.898 1.00 87.69 276 VAL A CA 1
ATOM 2237 C C . VAL A 1 276 ? 29.252 18.992 -20.935 1.00 87.69 276 VAL A C 1
ATOM 2239 O O . VAL A 1 276 ? 28.152 18.491 -20.712 1.00 87.69 276 VAL A O 1
ATOM 2242 N N . GLU A 1 277 ? 29.596 20.175 -20.426 1.00 86.75 277 GLU A N 1
ATOM 2243 C CA . GLU A 1 277 ? 28.700 20.982 -19.584 1.00 86.75 277 GLU A CA 1
ATOM 2244 C C . GLU A 1 277 ? 27.443 21.436 -20.337 1.00 86.75 277 GLU A C 1
ATOM 2246 O O . GLU A 1 277 ? 26.334 21.330 -19.805 1.00 86.75 277 GLU A O 1
ATOM 2251 N N . TRP A 1 278 ? 27.581 21.844 -21.603 1.00 90.31 278 TRP A N 1
ATOM 2252 C CA . TRP A 1 278 ? 26.431 22.143 -22.463 1.00 90.31 278 TRP A CA 1
ATOM 2253 C C . TRP A 1 278 ? 25.523 20.930 -22.676 1.00 90.31 278 TRP A C 1
ATOM 2255 O O . TRP A 1 278 ? 24.301 21.075 -22.681 1.00 90.31 278 TRP A O 1
ATOM 2265 N N . MET A 1 279 ? 26.094 19.730 -22.807 1.00 90.50 279 MET A N 1
ATOM 2266 C CA . MET A 1 279 ? 25.318 18.489 -22.891 1.00 90.50 279 MET A CA 1
ATOM 2267 C C . MET A 1 279 ? 24.625 18.133 -21.571 1.00 90.50 279 MET A C 1
ATOM 2269 O O . MET A 1 279 ? 23.553 17.535 -21.599 1.00 90.50 279 MET A O 1
ATOM 2273 N N . ILE A 1 280 ? 25.200 18.493 -20.423 1.00 92.12 280 ILE A N 1
ATOM 2274 C CA . ILE A 1 280 ? 24.640 18.220 -19.090 1.00 92.12 280 ILE A CA 1
ATOM 2275 C C . ILE A 1 280 ? 23.454 19.145 -18.769 1.00 92.12 280 ILE A C 1
ATOM 2277 O O . ILE A 1 280 ? 22.494 18.723 -18.115 1.00 92.12 280 ILE A O 1
ATOM 2281 N N . LEU A 1 281 ? 23.485 20.394 -19.239 1.00 92.12 281 LEU A N 1
ATOM 2282 C CA . LEU A 1 281 ? 22.499 21.427 -18.906 1.00 92.12 281 LEU A CA 1
ATOM 2283 C C . LEU A 1 281 ? 21.030 21.009 -19.172 1.00 92.12 281 LEU A C 1
ATOM 2285 O O . LEU A 1 281 ? 20.205 21.182 -18.268 1.00 92.12 281 LEU A O 1
ATOM 2289 N N . PRO A 1 282 ? 20.667 20.385 -20.315 1.00 93.06 282 PRO A N 1
ATOM 2290 C CA . PRO A 1 282 ? 19.317 19.862 -20.543 1.00 93.06 282 PRO A CA 1
ATOM 2291 C C . PRO A 1 282 ? 18.840 18.862 -19.482 1.00 93.06 282 PRO A C 1
ATOM 2293 O O . PRO A 1 282 ? 17.671 18.890 -19.093 1.00 93.06 282 PRO A O 1
ATOM 2296 N N . TRP A 1 283 ? 19.728 17.999 -18.972 1.00 93.75 283 TRP A N 1
ATOM 2297 C CA . TRP A 1 283 ? 19.375 17.056 -17.904 1.00 93.75 283 TRP A CA 1
ATOM 2298 C C . TRP A 1 283 ? 19.083 17.773 -16.587 1.00 93.75 283 TRP A C 1
ATOM 2300 O O . TRP A 1 283 ? 18.152 17.378 -15.882 1.00 93.75 283 TRP A O 1
ATOM 2310 N N . ILE A 1 284 ? 19.842 18.822 -16.257 1.00 92.88 284 ILE A N 1
ATOM 2311 C CA . ILE A 1 284 ? 19.614 19.625 -15.048 1.00 92.88 284 ILE A CA 1
ATOM 2312 C C . ILE A 1 284 ? 18.257 20.325 -15.139 1.00 92.88 284 ILE A C 1
ATOM 2314 O O . ILE A 1 284 ? 17.434 20.172 -14.237 1.00 92.88 284 ILE A O 1
ATOM 2318 N N . LEU A 1 285 ? 17.981 21.015 -16.251 1.00 93.81 285 LEU A N 1
ATOM 2319 C CA . LEU A 1 285 ? 16.689 21.672 -16.474 1.00 93.81 285 LEU A CA 1
ATOM 2320 C C . LEU A 1 285 ? 15.527 20.674 -16.412 1.00 93.81 285 LEU A C 1
ATOM 2322 O O . LEU A 1 285 ? 14.530 20.924 -15.732 1.00 93.81 285 LEU A O 1
ATOM 2326 N N . GLY A 1 286 ? 15.670 19.517 -17.066 1.00 91.69 286 GLY A N 1
ATOM 2327 C CA . GLY A 1 286 ? 14.666 18.456 -17.042 1.00 91.69 286 GLY A CA 1
ATOM 2328 C C . GLY A 1 286 ? 14.384 17.937 -15.629 1.00 91.69 286 GLY A C 1
ATOM 2329 O O . GLY A 1 286 ? 13.218 17.789 -15.251 1.00 91.69 286 GLY A O 1
ATOM 2330 N N . LYS A 1 287 ? 15.429 17.716 -14.820 1.00 91.19 287 LYS A N 1
ATOM 2331 C CA . LYS A 1 287 ? 15.284 17.320 -13.411 1.00 91.19 287 LYS A CA 1
ATOM 2332 C C . LYS A 1 287 ? 14.608 18.409 -12.581 1.00 91.19 287 LYS A C 1
ATOM 2334 O O . LYS A 1 287 ? 13.668 18.089 -11.863 1.00 91.19 287 LYS A O 1
ATOM 2339 N N . CYS A 1 288 ? 15.007 19.674 -12.725 1.00 91.81 288 CYS A N 1
ATOM 2340 C CA . CYS A 1 288 ? 14.373 20.794 -12.024 1.00 91.81 288 CYS A CA 1
ATOM 2341 C C . CYS A 1 288 ? 12.870 20.870 -12.323 1.00 91.81 288 CYS A C 1
ATOM 2343 O O . CYS A 1 288 ? 12.062 20.906 -11.397 1.00 91.81 288 CYS A O 1
ATOM 2345 N N . ILE A 1 289 ? 12.481 20.812 -13.602 1.00 92.94 289 ILE A N 1
ATOM 2346 C CA . ILE A 1 289 ? 11.067 20.826 -14.008 1.00 92.94 289 ILE A CA 1
ATOM 2347 C C . ILE A 1 289 ? 10.316 19.623 -13.421 1.00 92.94 289 ILE A C 1
ATOM 2349 O O . ILE A 1 289 ? 9.191 19.773 -12.944 1.00 92.94 289 ILE A O 1
ATOM 2353 N N . SER A 1 290 ? 10.918 18.430 -13.439 1.00 87.69 290 SER A N 1
ATOM 2354 C CA . SER A 1 290 ? 10.306 17.225 -12.868 1.00 87.69 290 SER A CA 1
ATOM 2355 C C . SER A 1 290 ? 10.071 17.357 -11.362 1.00 87.69 290 SER A C 1
ATOM 2357 O O . SER A 1 290 ? 8.988 17.021 -10.886 1.00 87.69 290 SER A O 1
ATOM 2359 N N . THR A 1 291 ? 11.052 17.870 -10.619 1.00 89.25 291 THR A N 1
ATOM 2360 C CA . THR A 1 291 ? 10.937 18.085 -9.172 1.00 89.25 291 THR A CA 1
ATOM 2361 C C . THR A 1 291 ? 9.872 19.130 -8.854 1.00 89.25 291 THR A C 1
ATOM 2363 O O . THR A 1 291 ? 9.040 18.899 -7.983 1.00 89.25 291 THR A O 1
ATOM 2366 N N . VAL A 1 292 ? 9.827 20.242 -9.599 1.00 92.25 292 VAL A N 1
ATOM 2367 C CA . VAL A 1 292 ? 8.786 21.271 -9.432 1.00 92.25 292 VAL A CA 1
ATOM 2368 C C . VAL A 1 292 ? 7.395 20.683 -9.670 1.00 92.25 292 VAL A C 1
ATOM 2370 O O . VAL A 1 292 ? 6.492 20.920 -8.875 1.00 92.25 292 VAL A O 1
ATOM 2373 N N . LYS A 1 293 ? 7.222 19.857 -10.711 1.00 87.38 293 LYS A N 1
ATOM 2374 C CA . LYS A 1 293 ? 5.951 19.157 -10.960 1.00 87.38 293 LYS A CA 1
ATOM 2375 C C . LYS A 1 293 ? 5.576 18.203 -9.825 1.00 87.38 293 LYS A C 1
ATOM 2377 O O . LYS A 1 293 ? 4.410 18.155 -9.452 1.00 87.38 293 LYS A O 1
ATOM 2382 N N . GLN A 1 294 ? 6.536 17.457 -9.276 1.00 84.25 294 GLN A N 1
ATOM 2383 C CA . GLN A 1 294 ? 6.283 16.563 -8.142 1.00 84.25 294 GLN A CA 1
ATOM 2384 C C . GLN A 1 294 ? 5.884 17.333 -6.883 1.00 84.25 294 GLN A C 1
ATOM 2386 O O . GLN A 1 294 ? 4.911 16.958 -6.241 1.00 84.25 294 GLN A O 1
ATOM 2391 N N . ILE A 1 295 ? 6.586 18.421 -6.559 1.00 86.56 295 ILE A N 1
ATOM 2392 C CA . ILE A 1 295 ? 6.256 19.279 -5.414 1.00 86.56 295 ILE A CA 1
ATOM 2393 C C . ILE A 1 295 ? 4.873 19.902 -5.596 1.00 86.56 295 ILE A C 1
ATOM 2395 O O . ILE A 1 295 ? 4.081 19.888 -4.661 1.00 86.56 295 ILE A O 1
ATOM 2399 N N . TYR A 1 296 ? 4.563 20.400 -6.796 1.00 84.38 296 TYR A N 1
ATOM 2400 C CA . TYR A 1 296 ? 3.246 20.951 -7.106 1.00 84.38 296 TYR A CA 1
ATOM 2401 C C . TYR A 1 296 ? 2.138 19.914 -6.900 1.00 84.38 296 TYR A C 1
ATOM 2403 O O . TYR A 1 296 ? 1.161 20.202 -6.221 1.00 84.38 296 TYR A O 1
ATOM 2411 N N . LEU A 1 297 ? 2.312 18.694 -7.421 1.00 76.62 297 LEU A N 1
ATOM 2412 C CA . LEU A 1 297 ? 1.351 17.611 -7.205 1.00 76.62 297 LEU A CA 1
ATOM 2413 C C . LEU A 1 297 ? 1.207 17.284 -5.716 1.00 76.62 297 LEU A C 1
ATOM 2415 O O . LEU A 1 297 ? 0.089 17.203 -5.231 1.00 76.62 297 LEU A O 1
ATOM 2419 N N . ILE A 1 298 ? 2.312 17.153 -4.975 1.00 74.62 298 ILE A N 1
ATOM 2420 C CA . ILE A 1 298 ? 2.256 16.905 -3.528 1.00 74.62 298 ILE A CA 1
ATOM 2421 C C . ILE A 1 298 ? 1.467 18.013 -2.827 1.00 74.62 298 ILE A C 1
ATOM 2423 O O . ILE A 1 298 ? 0.601 17.694 -2.032 1.00 74.62 298 ILE A O 1
ATOM 2427 N N . TYR A 1 299 ? 1.717 19.284 -3.147 1.00 67.75 299 TYR A N 1
ATOM 2428 C CA . TYR A 1 299 ? 1.037 20.421 -2.522 1.00 67.75 299 TYR A CA 1
ATOM 2429 C C . TYR A 1 299 ? -0.458 20.498 -2.860 1.00 67.75 299 TYR A C 1
ATOM 2431 O O . TYR A 1 299 ? -1.245 20.953 -2.044 1.00 67.75 299 TYR A O 1
ATOM 2439 N N . VAL A 1 300 ? -0.858 20.061 -4.056 1.00 64.94 300 VAL A N 1
ATOM 2440 C CA . VAL A 1 300 ? -2.274 19.987 -4.456 1.00 64.94 300 VAL A CA 1
ATOM 2441 C C . VAL A 1 300 ? -3.001 18.817 -3.775 1.00 64.94 300 VAL A C 1
ATOM 2443 O O . VAL A 1 300 ? -4.212 18.888 -3.590 1.00 64.94 300 VAL A O 1
ATOM 2446 N N . PHE A 1 301 ? -2.284 17.750 -3.403 1.00 53.44 301 PHE A N 1
ATOM 2447 C CA . PHE A 1 301 ? -2.850 16.527 -2.811 1.00 53.44 301 PHE A CA 1
ATOM 2448 C C . PHE A 1 301 ? -2.678 16.400 -1.285 1.00 53.44 301 PHE A C 1
ATOM 2450 O O . PHE A 1 301 ? -3.078 15.373 -0.721 1.00 53.44 301 PHE A O 1
ATOM 2457 N N . LEU A 1 302 ? -2.074 17.395 -0.631 1.00 46.22 302 LEU A N 1
ATOM 2458 C CA . LEU A 1 302 ? -1.934 17.503 0.827 1.00 46.22 302 LEU A CA 1
ATOM 2459 C C . LEU A 1 302 ? -3.012 18.438 1.375 1.00 46.22 302 LEU A C 1
ATOM 2461 O O . LEU A 1 302 ? -3.627 18.053 2.392 1.00 46.22 302 LEU A O 1
#

Secondary structure (DSSP, 8-state):
--GGGTTS---SS-TT--HHHHHHHTT-HHHHHHHHHTT--PPPPPPTT---HHHHHHHHH-HHHHHHHHHHHHHHHT-HHHHHHH-SSHHHHHHHHHHHHHHHHHH-STTHHHHHHHHHHHHHHHHHHHHT--SHHHHHHHHH---TT-TTS---S---HHHHHHHHTT-HHHHT-HHHHHHHHHHHSTT-TTGGGS-HHHHHHHHHHHHHTHHHHHHHHHH-TTSHHHHHHHSHHHHHHHHHHHHHHHHHHHHHHHHHHTTS-TT-SSPPPPHHHHHHHHHHHHHHHHHHHHHHHHHHH-